Protein AF-A0ABD5RD89-F1 (afdb_monomer)

pLDDT: mean 86.16, std 15.92, range [28.88, 98.62]

Nearest PDB structures (foldseek):
  2wcz-assembly1_A  TM=9.438E-01  e=3.060E-12  Archaeoglobus fulgidus
  2wcz-assembly1_B  TM=9.499E-01  e=4.174E-12  Archaeoglobus fulgidus
  2wcw-assembly2_C  TM=9.407E-01  e=7.766E-12  Archaeoglobus fulgidus
  2wcw-assembly1_B  TM=9.484E-01  e=2.527E-11  Archaeoglobus fulgidus
  4tkd-assembly1_C  TM=7.683E-01  e=6.791E-10  Saccharolobus solfataricus P2

Organism: NCBI:txid1126234

Foldseek 3Di:
DDPVVVVVVVLVVVQVVLVVVQWDKDADDPCDDPDPQLAARMWTHNVQAIEREHEDEDQDPKTKFALVNLVSQVVCQVVVVHFYWYWYHYPPDATFIDGPVVFDQDPVRITIDTPVCSRPPGDHSNNPPPDDDLPVCLPLLNLLVCCVVVVDPPVRNCVSDPDPVSVVVNVVNNPDDD

InterPro domains:
  IPR002732 Holliday junction resolvase Hjc [PF01870] (10-101)
  IPR011335 Restriction endonuclease type II-like [SSF52980] (9-130)
  IPR011856 tRNA endonuclease-like domain superfamily [G3DSA:3.40.1350.10] (2-138)
  IPR014428 Crossover junction endodeoxyribonuclease Hjc, archaeal [NF040854] (4-131)
  IPR014428 Crossover junction endodeoxyribonuclease Hjc, archaeal [PTHR39651] (1-118)
  IPR014428 Crossover junction endodeoxyribonuclease Hjc, archaeal [cd00523] (4-129)

Radius of gyration: 19.98 Å; Cα contacts (8 Å, |Δi|>4): 258; chains: 1; bounding box: 39×34×61 Å

Structure (mmCIF, N/CA/C/O backbone):
data_AF-A0ABD5RD89-F1
#
_entry.id   AF-A0ABD5RD89-F1
#
loop_
_atom_site.group_PDB
_atom_site.id
_atom_site.type_symbol
_atom_site.label_atom_id
_atom_site.label_alt_id
_atom_site.label_comp_id
_atom_site.label_asym_id
_atom_site.label_entity_id
_atom_site.label_seq_id
_atom_site.pdbx_PDB_ins_code
_atom_site.Cartn_x
_atom_site.Cartn_y
_atom_site.Cartn_z
_atom_site.occupancy
_atom_site.B_iso_or_equiv
_atom_site.auth_seq_id
_atom_site.auth_comp_id
_atom_site.auth_asym_id
_atom_site.auth_atom_id
_atom_site.pdbx_PDB_model_num
ATOM 1 N N . MET A 1 1 ? 11.981 1.875 24.410 1.00 36.97 1 MET A N 1
ATOM 2 C CA . MET A 1 1 ? 11.879 1.645 22.953 1.00 36.97 1 MET A CA 1
ATOM 3 C C . MET A 1 1 ? 10.804 2.584 22.429 1.00 36.97 1 MET A C 1
ATOM 5 O O . MET A 1 1 ? 9.634 2.351 22.710 1.00 36.97 1 MET A O 1
ATOM 9 N N . THR A 1 2 ? 11.194 3.703 21.821 1.00 28.88 2 THR A N 1
ATOM 10 C CA . THR A 1 2 ? 10.277 4.746 21.324 1.00 28.88 2 THR A CA 1
ATOM 11 C C . THR A 1 2 ? 9.534 4.260 20.075 1.00 28.88 2 THR A C 1
ATOM 13 O O . THR A 1 2 ? 10.070 3.454 19.316 1.00 28.88 2 THR A O 1
ATOM 16 N N . ALA A 1 3 ? 8.298 4.725 19.863 1.00 37.97 3 ALA A N 1
ATOM 17 C CA . ALA A 1 3 ? 7.439 4.307 18.748 1.00 37.97 3 ALA A CA 1
ATOM 18 C C . ALA A 1 3 ? 8.123 4.439 17.368 1.00 37.97 3 ALA A C 1
ATOM 20 O O . ALA A 1 3 ? 7.992 3.534 16.546 1.00 37.97 3 ALA A O 1
ATOM 21 N N . ASN A 1 4 ? 8.970 5.464 17.183 1.00 45.69 4 ASN A N 1
ATOM 22 C CA . ASN A 1 4 ? 9.764 5.666 15.962 1.00 45.69 4 ASN A CA 1
ATOM 23 C C . ASN A 1 4 ? 10.706 4.505 15.620 1.00 45.69 4 ASN A C 1
ATOM 25 O O . ASN A 1 4 ? 10.864 4.192 14.451 1.00 45.69 4 ASN A O 1
ATOM 29 N N . GLN A 1 5 ? 11.321 3.834 16.601 1.00 45.94 5 GLN A N 1
ATOM 30 C CA . GLN A 1 5 ? 12.237 2.718 16.308 1.00 45.94 5 GLN A CA 1
ATOM 31 C C . GLN A 1 5 ? 11.498 1.468 15.810 1.00 45.94 5 GLN A C 1
ATOM 33 O O . GLN A 1 5 ? 12.079 0.643 15.107 1.00 45.94 5 GLN A O 1
ATOM 38 N N . LYS A 1 6 ? 10.229 1.294 16.207 1.00 54.94 6 LYS A N 1
ATOM 39 C CA . LYS A 1 6 ? 9.405 0.159 15.773 1.00 54.94 6 LYS A CA 1
ATOM 40 C C . LYS A 1 6 ? 8.792 0.399 14.394 1.00 54.94 6 LYS A C 1
ATOM 42 O O . LYS A 1 6 ? 8.824 -0.535 13.598 1.00 54.94 6 LYS A O 1
ATOM 47 N N . GLY A 1 7 ? 8.303 1.613 14.118 1.00 60.47 7 GLY A N 1
ATOM 48 C CA . GLY A 1 7 ? 7.849 2.017 12.777 1.00 60.47 7 GLY A CA 1
ATOM 49 C C . GLY A 1 7 ? 8.965 1.846 11.748 1.00 60.47 7 GLY A C 1
ATOM 50 O O . GLY A 1 7 ? 8.846 1.034 10.838 1.00 60.47 7 GLY A O 1
ATOM 51 N N . ASP A 1 8 ? 10.138 2.407 12.050 1.00 76.25 8 ASP A N 1
ATOM 52 C CA . ASP A 1 8 ? 11.344 2.312 11.219 1.00 76.25 8 ASP A CA 1
ATOM 53 C C . ASP A 1 8 ? 11.830 0.861 11.005 1.00 76.25 8 ASP A C 1
ATOM 55 O O . ASP A 1 8 ? 12.464 0.556 9.999 1.00 76.25 8 ASP A O 1
ATOM 59 N N . ARG A 1 9 ? 11.537 -0.077 11.920 1.00 87.88 9 ARG A N 1
ATOM 60 C CA . ARG A 1 9 ? 11.820 -1.509 11.703 1.00 87.88 9 ARG A CA 1
ATOM 61 C C . ARG A 1 9 ? 10.806 -2.164 10.765 1.00 87.88 9 ARG A C 1
ATOM 63 O O . ARG A 1 9 ? 11.213 -2.977 9.942 1.00 87.88 9 ARG A O 1
ATOM 70 N N . ARG A 1 10 ? 9.512 -1.878 10.926 1.00 90.31 10 ARG A N 1
ATOM 71 C CA . ARG A 1 10 ? 8.451 -2.491 10.111 1.00 90.31 10 ARG A CA 1
ATOM 72 C C . ARG A 1 10 ? 8.451 -1.945 8.689 1.00 90.31 10 ARG A C 1
ATOM 74 O O . ARG A 1 10 ? 8.324 -2.729 7.763 1.00 90.31 10 ARG A O 1
ATOM 81 N N . GLU A 1 11 ? 8.703 -0.656 8.508 1.00 88.81 11 GLU A N 1
ATOM 82 C CA . GLU A 1 11 ? 8.924 -0.077 7.179 1.00 88.81 11 GLU A CA 1
ATOM 83 C C . GLU A 1 11 ? 10.127 -0.716 6.481 1.00 88.81 11 GLU A C 1
ATOM 85 O O . GLU A 1 11 ? 10.025 -1.103 5.325 1.00 88.81 11 GLU A O 1
ATOM 90 N N . ARG A 1 12 ? 11.258 -0.904 7.181 1.00 92.38 12 ARG A N 1
ATOM 91 C CA . ARG A 1 12 ? 12.412 -1.619 6.607 1.00 92.38 12 ARG A CA 1
ATOM 92 C C . ARG A 1 12 ? 12.089 -3.067 6.253 1.00 92.38 12 ARG A C 1
ATOM 94 O O . ARG A 1 12 ? 12.557 -3.551 5.234 1.00 92.38 12 ARG A O 1
ATOM 101 N N . GLU A 1 13 ? 11.315 -3.759 7.089 1.00 95.31 13 GLU A N 1
ATOM 102 C CA . GLU A 1 13 ? 10.822 -5.102 6.766 1.00 95.31 13 GLU A CA 1
ATOM 103 C C . GLU A 1 13 ? 10.010 -5.077 5.469 1.00 95.31 13 GLU A C 1
ATOM 105 O O . GLU A 1 13 ? 10.276 -5.890 4.595 1.00 95.31 13 GLU A O 1
ATOM 110 N N . LEU A 1 14 ? 9.071 -4.140 5.317 1.00 96.31 14 LEU A N 1
ATOM 111 C CA . LEU A 1 14 ? 8.280 -3.998 4.094 1.00 96.31 14 LEU A CA 1
ATOM 112 C C . LEU A 1 14 ? 9.160 -3.714 2.868 1.00 96.31 14 LEU A C 1
ATOM 114 O O . LEU A 1 14 ? 9.023 -4.399 1.861 1.00 96.31 14 LEU A O 1
ATOM 118 N N . VAL A 1 15 ? 10.084 -2.756 2.976 1.00 95.88 15 VAL A N 1
ATOM 119 C CA . VAL A 1 15 ? 11.012 -2.388 1.894 1.00 95.88 15 VAL A CA 1
ATOM 120 C C . VAL A 1 15 ? 11.828 -3.591 1.442 1.00 95.88 15 VAL A C 1
ATOM 122 O O . VAL A 1 15 ? 11.831 -3.904 0.258 1.00 95.88 15 VAL A O 1
ATOM 125 N N . ASN A 1 16 ? 12.459 -4.302 2.380 1.00 96.25 16 ASN A N 1
ATOM 126 C CA . ASN A 1 16 ? 13.265 -5.474 2.046 1.00 96.25 16 ASN A CA 1
ATOM 127 C C . ASN A 1 16 ? 12.418 -6.569 1.391 1.00 96.25 16 ASN A C 1
ATOM 129 O O . ASN A 1 16 ? 12.876 -7.217 0.465 1.00 96.25 16 ASN A O 1
ATOM 133 N N . ARG A 1 17 ? 11.183 -6.783 1.859 1.00 97.06 17 ARG A N 1
ATOM 134 C CA . ARG A 1 17 ? 10.299 -7.816 1.304 1.00 97.06 17 ARG A CA 1
ATOM 135 C C . ARG A 1 17 ? 9.830 -7.496 -0.115 1.00 97.06 17 ARG A C 1
ATOM 137 O O . ARG A 1 17 ? 9.666 -8.418 -0.902 1.00 97.06 17 ARG A O 1
ATOM 144 N N . LEU A 1 18 ? 9.584 -6.223 -0.419 1.00 96.62 18 LEU A N 1
ATOM 145 C CA . LEU A 1 18 ? 9.239 -5.769 -1.768 1.00 96.62 18 LEU A CA 1
ATOM 146 C C . LEU A 1 18 ? 10.453 -5.866 -2.708 1.00 96.62 18 LEU A C 1
ATOM 148 O O . LEU A 1 18 ? 10.312 -6.358 -3.821 1.00 96.62 18 LEU A O 1
ATOM 152 N N . ASP A 1 19 ? 11.641 -5.482 -2.236 1.00 94.88 19 ASP A N 1
ATOM 153 C CA . ASP A 1 19 ? 12.907 -5.604 -2.980 1.00 94.88 19 ASP A CA 1
ATOM 154 C C . ASP A 1 19 ? 13.251 -7.076 -3.276 1.00 94.88 19 ASP A C 1
ATOM 156 O O . ASP A 1 19 ? 13.505 -7.453 -4.416 1.00 94.88 19 ASP A O 1
ATOM 160 N N . GLU A 1 20 ? 13.133 -7.954 -2.272 1.00 94.25 20 GLU A N 1
ATOM 161 C CA . GLU A 1 20 ? 13.273 -9.412 -2.423 1.00 94.25 20 GLU A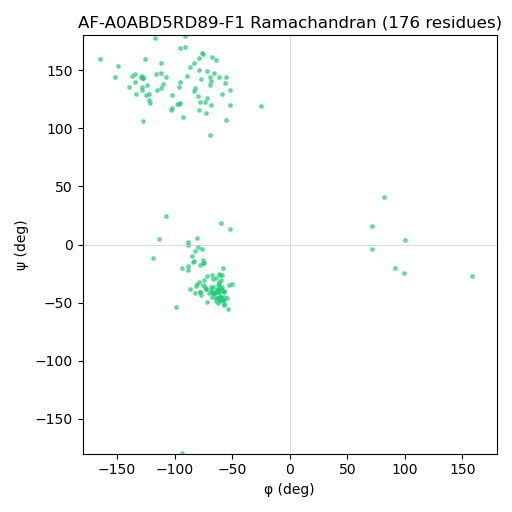 CA 1
ATOM 162 C C . GLU A 1 20 ? 12.269 -10.012 -3.422 1.00 94.25 20 GLU A C 1
ATOM 164 O O . GLU A 1 20 ? 12.541 -11.064 -4.001 1.00 94.25 20 GLU A O 1
ATOM 169 N N . ALA A 1 21 ? 11.117 -9.365 -3.618 1.00 92.69 21 ALA A N 1
ATOM 170 C CA . ALA A 1 21 ? 10.095 -9.775 -4.575 1.00 92.69 21 ALA A CA 1
ATOM 171 C C . ALA A 1 21 ? 10.300 -9.190 -5.985 1.00 92.69 21 ALA A C 1
ATOM 173 O O . ALA A 1 21 ? 9.518 -9.506 -6.875 1.00 92.69 21 ALA A O 1
ATOM 174 N N . GLY A 1 22 ? 11.342 -8.382 -6.208 1.00 91.00 22 GLY A N 1
ATOM 175 C CA . GLY A 1 22 ? 11.710 -7.868 -7.531 1.00 91.00 22 GLY A CA 1
ATOM 176 C C . GLY A 1 22 ? 11.271 -6.433 -7.825 1.00 91.00 22 GLY A C 1
ATOM 177 O O . GLY A 1 22 ? 11.523 -5.945 -8.923 1.00 91.00 22 GLY A O 1
ATOM 178 N N . PHE A 1 23 ? 10.664 -5.731 -6.866 1.00 95.50 23 PHE A N 1
ATOM 179 C CA . PHE A 1 23 ? 10.382 -4.306 -7.025 1.00 95.50 23 PHE A CA 1
ATOM 180 C C . PHE A 1 23 ? 11.650 -3.471 -6.819 1.00 95.50 23 PHE A C 1
ATOM 182 O O . PHE A 1 23 ? 12.419 -3.712 -5.894 1.00 95.50 23 PHE A O 1
ATOM 189 N N . ALA A 1 24 ? 11.822 -2.405 -7.597 1.00 95.50 24 ALA A N 1
ATOM 190 C CA . ALA A 1 24 ? 12.670 -1.291 -7.198 1.00 95.50 24 ALA A CA 1
ATOM 191 C C . ALA A 1 24 ? 11.940 -0.489 -6.112 1.00 95.50 24 ALA A C 1
ATOM 193 O O . ALA A 1 24 ? 10.820 -0.019 -6.326 1.00 95.50 24 ALA A O 1
ATOM 194 N N . VAL A 1 25 ? 12.561 -0.329 -4.941 1.00 96.12 25 VAL A N 1
ATOM 195 C CA . VAL A 1 25 ? 11.901 0.259 -3.767 1.00 96.12 25 VAL A CA 1
ATOM 196 C C . VAL A 1 25 ? 12.667 1.464 -3.240 1.00 96.12 25 VAL A C 1
ATOM 198 O O . VAL A 1 25 ? 13.887 1.433 -3.072 1.00 96.12 25 VAL A O 1
ATOM 201 N N . MET A 1 26 ? 11.938 2.518 -2.887 1.00 93.06 26 MET A N 1
ATOM 202 C CA . MET A 1 26 ? 12.459 3.617 -2.083 1.00 93.06 26 MET A CA 1
ATOM 203 C C . MET A 1 26 ? 11.561 3.886 -0.880 1.00 93.06 26 MET A C 1
ATOM 205 O O . MET A 1 26 ? 10.337 3.832 -0.957 1.00 93.06 26 MET A O 1
ATOM 209 N N . ARG A 1 27 ? 12.183 4.233 0.246 1.00 91.19 27 ARG A N 1
ATOM 210 C CA . ARG A 1 27 ? 11.470 4.738 1.419 1.00 91.19 27 ARG A CA 1
ATOM 211 C C . ARG A 1 27 ? 11.502 6.257 1.422 1.00 91.19 27 ARG A C 1
ATOM 213 O O . ARG A 1 27 ? 12.574 6.833 1.204 1.00 91.19 27 ARG A O 1
ATOM 220 N N . ALA A 1 28 ? 10.378 6.904 1.708 1.00 85.19 28 ALA A N 1
ATOM 221 C CA . ALA A 1 28 ? 10.371 8.351 1.852 1.00 85.19 28 ALA A CA 1
ATOM 222 C C . ALA A 1 28 ? 11.290 8.788 3.010 1.00 85.19 28 ALA A C 1
ATOM 224 O O . ALA A 1 28 ? 11.414 8.088 4.025 1.00 85.19 28 ALA A O 1
ATOM 225 N N . PRO A 1 29 ? 11.983 9.935 2.881 1.00 77.50 29 PRO A N 1
ATOM 226 C CA . PRO A 1 29 ? 12.712 10.506 4.002 1.00 77.50 29 PRO A CA 1
ATOM 227 C C . PRO A 1 29 ? 11.711 10.764 5.129 1.00 77.50 29 PRO A C 1
ATOM 229 O O . PRO A 1 29 ? 10.661 11.340 4.866 1.00 77.50 29 PRO A O 1
ATOM 232 N N . ALA A 1 30 ? 12.049 10.291 6.338 1.00 59.25 30 ALA A N 1
ATOM 233 C CA . ALA A 1 30 ? 11.175 10.216 7.511 1.00 59.25 30 ALA A CA 1
ATOM 234 C C . ALA A 1 30 ? 10.040 11.248 7.474 1.00 59.25 30 ALA A C 1
ATOM 236 O O . ALA A 1 30 ? 10.318 12.449 7.498 1.00 59.25 30 ALA A O 1
ATOM 237 N N . SER A 1 31 ? 8.795 10.764 7.472 1.00 53.38 31 SER A N 1
ATOM 238 C CA . SER A 1 31 ? 7.517 11.499 7.408 1.00 53.38 31 SER A CA 1
ATOM 239 C C . SER A 1 31 ? 7.274 12.492 8.565 1.00 53.38 31 SER A C 1
ATOM 241 O O . SER A 1 31 ? 6.158 12.928 8.832 1.00 53.38 31 SER A O 1
ATOM 243 N N . GLY A 1 32 ? 8.331 12.879 9.284 1.00 46.19 32 GLY A N 1
ATOM 244 C CA . GLY A 1 32 ? 8.322 13.902 10.314 1.00 46.19 32 GLY A CA 1
ATOM 245 C C . GLY A 1 32 ? 8.292 15.329 9.756 1.00 46.19 32 GLY A C 1
ATOM 246 O O . GLY A 1 32 ? 8.624 15.594 8.604 1.00 46.19 32 GLY A O 1
ATOM 247 N N . SER A 1 33 ? 7.960 16.256 10.658 1.00 46.28 33 SER A N 1
ATOM 248 C CA . SER A 1 33 ? 7.662 17.695 10.518 1.00 46.28 33 SER A CA 1
ATOM 249 C C . SER A 1 33 ? 8.669 18.600 9.778 1.00 46.28 33 SER A C 1
ATOM 251 O O . SER A 1 33 ? 8.602 19.821 9.915 1.00 46.28 33 SER A O 1
ATOM 253 N N . ALA A 1 34 ? 9.644 18.051 9.056 1.00 45.53 34 ALA A N 1
ATOM 254 C CA . ALA A 1 34 ? 10.652 18.803 8.314 1.00 45.53 34 ALA A CA 1
ATOM 255 C C . ALA A 1 34 ? 10.172 19.247 6.923 1.00 45.53 34 ALA A C 1
ATOM 257 O O . ALA A 1 34 ? 10.786 20.133 6.329 1.00 45.53 34 ALA A O 1
ATOM 258 N N . THR A 1 35 ? 9.080 18.675 6.404 1.00 49.09 35 THR A N 1
ATOM 259 C CA . THR A 1 35 ? 8.499 19.093 5.123 1.00 49.09 35 THR A CA 1
ATOM 260 C C . THR A 1 35 ? 6.984 19.232 5.228 1.00 49.09 35 THR A C 1
ATOM 262 O O . THR A 1 35 ? 6.336 18.508 5.973 1.00 49.09 35 THR A O 1
ATOM 265 N N . THR A 1 36 ? 6.414 20.182 4.489 1.00 58.59 36 THR A N 1
ATOM 266 C CA . THR A 1 36 ? 4.961 20.365 4.328 1.00 58.59 36 THR A CA 1
ATOM 267 C C . THR A 1 36 ? 4.355 19.403 3.305 1.00 58.59 36 THR A C 1
ATOM 269 O O . THR A 1 36 ? 3.197 19.558 2.932 1.00 58.59 36 THR A O 1
ATOM 272 N N . ARG A 1 37 ? 5.156 18.471 2.778 1.00 62.28 37 ARG A N 1
ATOM 273 C CA . ARG A 1 37 ? 4.741 17.527 1.747 1.00 62.28 37 ARG A CA 1
ATOM 274 C C . ARG A 1 37 ? 4.338 16.236 2.432 1.00 62.28 37 ARG A C 1
ATOM 276 O O . ARG A 1 37 ? 5.156 15.629 3.116 1.00 62.28 37 ARG A O 1
ATOM 283 N N . GLU A 1 38 ? 3.093 15.841 2.231 1.00 79.56 38 GLU A N 1
ATOM 284 C CA . GLU A 1 38 ? 2.619 14.528 2.642 1.00 79.56 38 GLU A CA 1
ATOM 285 C C . GLU A 1 38 ? 3.113 13.519 1.601 1.00 79.56 38 GLU A C 1
ATOM 287 O O . GLU A 1 38 ? 2.833 13.643 0.408 1.00 79.56 38 GLU A O 1
ATOM 292 N N . LEU A 1 39 ? 3.974 12.606 2.045 1.00 87.44 39 LEU A N 1
ATOM 293 C CA . LEU A 1 39 ? 4.605 11.576 1.226 1.00 87.44 39 LEU A CA 1
ATOM 294 C C . LEU A 1 39 ? 4.133 10.211 1.734 1.00 87.44 39 LEU A C 1
ATOM 296 O O . LEU A 1 39 ? 3.967 10.073 2.947 1.00 87.44 39 LEU A O 1
ATOM 300 N N . PRO A 1 40 ? 3.977 9.210 0.852 1.00 92.50 40 PRO A N 1
ATOM 301 C CA . PRO A 1 40 ? 3.775 7.836 1.292 1.00 92.50 40 PRO A CA 1
ATOM 302 C C . PRO A 1 40 ? 5.014 7.338 2.038 1.00 92.50 40 PRO A C 1
ATOM 304 O O . PRO A 1 40 ? 6.120 7.839 1.820 1.00 92.50 40 PRO A O 1
ATOM 307 N N . ASP A 1 41 ? 4.863 6.304 2.859 1.00 93.12 41 ASP A N 1
ATOM 308 C CA . ASP A 1 41 ? 6.004 5.685 3.537 1.00 93.12 41 ASP A CA 1
ATOM 309 C C . ASP A 1 41 ? 6.970 5.026 2.537 1.00 93.12 41 ASP A C 1
ATOM 311 O O . ASP A 1 41 ? 8.195 5.147 2.662 1.00 93.12 41 ASP A O 1
ATOM 315 N N . VAL A 1 42 ? 6.428 4.333 1.531 1.00 95.31 42 VAL A N 1
ATOM 316 C CA . VAL A 1 42 ? 7.193 3.554 0.548 1.00 95.31 42 VAL A CA 1
ATOM 317 C C . VAL A 1 42 ? 6.682 3.821 -0.867 1.00 95.31 42 VAL A C 1
ATOM 319 O O . VAL A 1 42 ? 5.478 3.891 -1.102 1.00 95.31 42 VAL A O 1
ATOM 322 N N . LEU A 1 43 ? 7.609 3.927 -1.818 1.00 95.81 43 LEU A N 1
ATOM 323 C CA . LEU A 1 43 ? 7.336 3.782 -3.245 1.00 95.81 43 LEU A CA 1
ATOM 324 C C . LEU A 1 43 ? 7.995 2.505 -3.745 1.00 95.81 43 LEU A C 1
ATOM 326 O O . LEU A 1 43 ? 9.155 2.242 -3.421 1.00 95.81 43 LEU A O 1
ATOM 330 N N . ALA A 1 44 ? 7.263 1.732 -4.533 1.00 96.75 44 ALA A N 1
ATOM 331 C CA . ALA A 1 44 ? 7.750 0.508 -5.152 1.00 96.75 44 ALA A CA 1
ATOM 332 C C . ALA A 1 44 ? 7.283 0.446 -6.607 1.00 96.75 44 ALA A C 1
ATOM 334 O O . ALA A 1 44 ? 6.181 0.893 -6.907 1.00 96.75 44 ALA A O 1
ATOM 335 N N . GLY A 1 45 ? 8.088 -0.106 -7.504 1.00 95.19 45 GLY A N 1
ATOM 336 C CA . GLY A 1 45 ? 7.659 -0.361 -8.877 1.00 95.19 45 GLY A CA 1
ATOM 337 C C . GLY A 1 45 ? 8.597 -1.307 -9.608 1.00 95.19 45 GLY A C 1
ATOM 338 O O . GLY A 1 45 ? 9.736 -1.488 -9.184 1.00 95.19 45 GLY A O 1
ATOM 339 N N . ASP A 1 46 ? 8.115 -1.933 -10.674 1.00 90.12 46 ASP A N 1
ATOM 340 C CA . ASP A 1 46 ? 8.889 -2.885 -11.489 1.00 90.12 46 ASP A CA 1
ATOM 341 C C . ASP A 1 46 ? 9.169 -2.369 -12.913 1.00 90.12 46 ASP A C 1
ATOM 343 O O . ASP A 1 46 ? 9.753 -3.075 -13.728 1.00 90.12 46 ASP A O 1
ATOM 347 N N . GLY A 1 47 ? 8.787 -1.120 -13.197 1.00 85.31 47 GLY A N 1
ATOM 348 C CA . GLY A 1 47 ? 8.878 -0.499 -14.520 1.00 85.31 47 GLY A CA 1
ATOM 349 C C . GLY A 1 47 ? 7.554 -0.510 -15.285 1.00 85.31 47 GLY A C 1
ATOM 350 O O . GLY A 1 47 ? 7.346 0.388 -16.096 1.00 85.31 47 GLY A O 1
ATOM 351 N N . GLY A 1 48 ? 6.650 -1.448 -14.981 1.00 85.56 48 GLY A N 1
ATOM 352 C CA . GLY A 1 48 ? 5.284 -1.472 -15.509 1.00 85.56 48 GLY A CA 1
ATOM 353 C C . GLY A 1 48 ? 4.282 -0.898 -14.513 1.00 85.56 48 GLY A C 1
ATOM 354 O O . GLY A 1 48 ? 3.556 0.046 -14.826 1.00 85.56 48 GLY A O 1
ATOM 355 N N . VAL A 1 49 ? 4.284 -1.422 -13.285 1.00 89.31 49 VAL A N 1
ATOM 356 C CA . VAL A 1 49 ? 3.403 -0.955 -12.208 1.00 89.31 49 VAL A CA 1
ATOM 357 C C . VAL A 1 49 ? 4.180 -0.174 -11.156 1.00 89.31 49 VAL A C 1
ATOM 359 O O . VAL A 1 49 ? 5.322 -0.496 -10.818 1.00 89.31 49 VAL A O 1
ATOM 362 N N . PHE A 1 50 ? 3.537 0.856 -10.607 1.00 96.00 50 PHE A N 1
ATOM 363 C CA . PHE A 1 50 ? 4.081 1.688 -9.538 1.00 96.00 50 PHE A CA 1
ATOM 364 C C . PHE A 1 50 ? 3.071 1.784 -8.400 1.00 96.00 50 PHE A C 1
ATOM 366 O O . PHE A 1 50 ? 1.892 2.037 -8.624 1.00 96.00 50 PHE A O 1
ATOM 373 N N . TYR A 1 51 ? 3.544 1.634 -7.168 1.00 97.62 51 TYR A N 1
ATOM 374 C CA . TYR A 1 51 ? 2.745 1.670 -5.953 1.00 97.62 51 TYR A CA 1
ATOM 375 C C . TYR A 1 51 ? 3.253 2.753 -5.004 1.00 97.62 51 TYR A C 1
ATOM 377 O O . TYR A 1 51 ? 4.436 2.790 -4.656 1.00 97.62 51 TYR A O 1
ATOM 385 N N . ALA A 1 52 ? 2.335 3.593 -4.529 1.00 97.25 52 ALA A N 1
ATOM 386 C CA . ALA A 1 52 ? 2.521 4.453 -3.369 1.00 97.25 52 ALA A CA 1
ATOM 387 C C . ALA A 1 52 ? 1.881 3.774 -2.159 1.00 97.25 52 ALA A C 1
ATOM 389 O O . ALA A 1 52 ? 0.686 3.476 -2.169 1.00 97.25 52 ALA A O 1
ATOM 390 N N . ILE A 1 53 ? 2.677 3.502 -1.127 1.00 97.75 53 ILE A N 1
ATOM 391 C CA . ILE A 1 53 ? 2.286 2.615 -0.034 1.00 97.75 53 ILE A CA 1
ATOM 392 C C . ILE A 1 53 ? 2.360 3.343 1.308 1.00 97.75 53 ILE A C 1
ATOM 394 O O . ILE A 1 53 ? 3.422 3.813 1.715 1.00 97.75 53 ILE A O 1
ATOM 398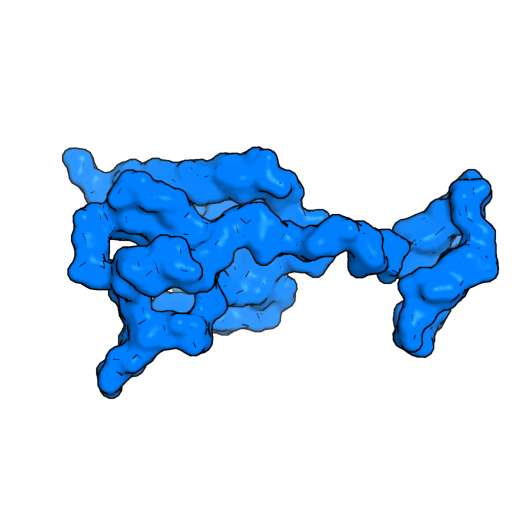 N N . GLU A 1 54 ? 1.238 3.349 2.024 1.00 96.56 54 GLU A N 1
ATOM 399 C CA . GLU A 1 54 ? 1.148 3.735 3.435 1.00 96.56 54 GLU A CA 1
ATOM 400 C C . GLU A 1 54 ? 1.226 2.478 4.314 1.00 96.56 54 GLU A C 1
ATOM 402 O O . GLU A 1 54 ? 0.406 1.559 4.182 1.00 96.56 54 GLU A O 1
ATOM 407 N N . ALA A 1 55 ? 2.200 2.407 5.222 1.00 95.75 55 ALA A N 1
ATOM 408 C CA . ALA A 1 55 ? 2.486 1.214 6.010 1.00 95.75 55 ALA A CA 1
ATOM 409 C C . ALA A 1 55 ? 1.951 1.342 7.442 1.00 95.75 55 ALA A C 1
ATOM 411 O O . ALA A 1 55 ? 2.442 2.107 8.270 1.00 95.75 55 ALA A O 1
ATOM 412 N N . LYS A 1 56 ? 0.984 0.497 7.806 1.00 95.62 56 LYS A N 1
ATOM 413 C CA . LYS A 1 56 ? 0.461 0.415 9.175 1.00 95.62 56 LYS A CA 1
ATOM 414 C C . LYS A 1 56 ? 0.758 -0.944 9.790 1.00 95.62 56 LYS A C 1
ATOM 416 O O . LYS A 1 56 ? 0.480 -1.994 9.216 1.00 95.62 56 LYS A O 1
ATOM 421 N N . SER A 1 57 ? 1.268 -0.938 11.020 1.00 95.06 57 SER A N 1
ATOM 422 C CA . SER A 1 57 ? 1.491 -2.164 11.789 1.00 95.06 57 SER A CA 1
ATOM 423 C C . SER A 1 57 ? 0.894 -2.073 13.188 1.00 95.06 57 SER A C 1
ATOM 425 O O . SER A 1 57 ? 0.892 -1.007 13.804 1.00 95.06 57 SER A O 1
ATOM 427 N N . SER A 1 58 ? 0.364 -3.184 13.699 1.00 94.50 58 SER A N 1
ATOM 428 C CA . SER A 1 58 ? -0.275 -3.219 15.016 1.00 94.50 58 SER A CA 1
ATOM 429 C C . SER A 1 58 ? -0.182 -4.595 15.670 1.00 94.50 58 SER A C 1
ATOM 431 O O . SER A 1 58 ? -0.292 -5.634 15.020 1.00 94.50 58 SER A O 1
ATOM 433 N N . SER A 1 59 ? -0.024 -4.602 16.994 1.00 94.25 59 SER A N 1
ATOM 434 C CA . SER A 1 59 ? -0.193 -5.801 17.824 1.00 94.25 59 SER A CA 1
ATOM 435 C C . SER A 1 59 ? -1.657 -6.048 18.219 1.00 94.25 59 SER A C 1
ATOM 437 O O . SER A 1 59 ? -1.965 -7.076 18.816 1.00 94.25 59 SER A O 1
ATOM 439 N N . GLY A 1 60 ? -2.544 -5.084 17.955 1.00 94.25 60 GLY A N 1
ATOM 440 C CA . GLY A 1 60 ? -3.977 -5.134 18.252 1.00 94.25 60 GLY A CA 1
ATOM 441 C C . GLY A 1 60 ? -4.840 -5.080 16.991 1.00 94.25 60 GLY A C 1
ATOM 442 O O . GLY A 1 60 ? -4.328 -4.937 15.885 1.00 94.25 60 GLY A O 1
ATOM 443 N N . ASP A 1 61 ? -6.154 -5.165 17.177 1.00 96.19 61 ASP A N 1
ATOM 444 C CA . ASP A 1 61 ? -7.159 -5.195 16.111 1.00 96.19 61 ASP A CA 1
ATOM 445 C C . ASP A 1 61 ? -8.303 -4.216 16.445 1.00 96.19 61 ASP A C 1
ATOM 447 O O . ASP A 1 61 ? -8.815 -4.270 17.570 1.00 96.19 61 ASP A O 1
ATOM 451 N N . PRO A 1 62 ? -8.719 -3.306 15.537 1.00 97.38 62 PRO A N 1
ATOM 452 C CA . PRO A 1 62 ? -8.248 -3.099 14.161 1.00 97.38 62 PRO A CA 1
ATOM 453 C C . PRO A 1 62 ? -7.099 -2.091 14.023 1.00 97.38 62 PRO A C 1
ATOM 455 O O . PRO A 1 62 ? -6.769 -1.355 14.954 1.00 97.38 62 PRO A O 1
ATOM 458 N N . ILE A 1 63 ? -6.522 -2.037 12.822 1.00 97.88 63 ILE A N 1
ATOM 459 C CA . ILE A 1 63 ? -5.678 -0.926 12.370 1.00 97.88 63 ILE A CA 1
ATOM 460 C C . ILE A 1 63 ? -6.592 0.197 11.872 1.00 97.88 63 ILE A C 1
ATOM 462 O O . ILE A 1 63 ? -7.542 -0.062 11.131 1.00 97.88 63 ILE A O 1
ATOM 466 N N . TYR A 1 64 ? -6.298 1.433 12.273 1.00 96.25 64 TYR A N 1
ATOM 467 C CA . TYR A 1 64 ? -7.007 2.636 11.841 1.00 96.25 64 TYR A CA 1
ATOM 468 C C . TYR A 1 64 ? -6.108 3.506 10.967 1.00 96.25 64 TYR A C 1
ATOM 470 O O . TYR A 1 64 ? -4.904 3.571 11.210 1.00 96.25 64 TYR A O 1
ATOM 478 N N . LEU A 1 65 ? -6.726 4.193 10.009 1.00 96.44 65 LEU A N 1
ATOM 479 C CA . LEU A 1 65 ? -6.131 5.291 9.255 1.00 96.44 65 LEU A CA 1
ATOM 480 C C . LEU A 1 65 ? -7.066 6.496 9.312 1.00 96.44 65 LEU A C 1
ATOM 482 O O . LEU A 1 65 ? -8.297 6.334 9.313 1.00 96.44 65 LEU A O 1
ATOM 486 N N . THR A 1 66 ? -6.506 7.696 9.388 1.00 96.12 66 THR A N 1
ATOM 487 C CA . THR A 1 66 ? -7.314 8.916 9.308 1.00 96.12 66 THR A CA 1
ATOM 488 C C . THR A 1 66 ? -7.750 9.177 7.870 1.00 96.12 66 THR A C 1
ATOM 490 O O . THR A 1 66 ? -7.253 8.561 6.925 1.00 96.12 66 THR A O 1
ATOM 493 N N . TRP A 1 67 ? -8.742 10.048 7.698 1.00 95.00 67 TRP A N 1
ATOM 494 C CA . TRP A 1 67 ? -9.130 10.484 6.36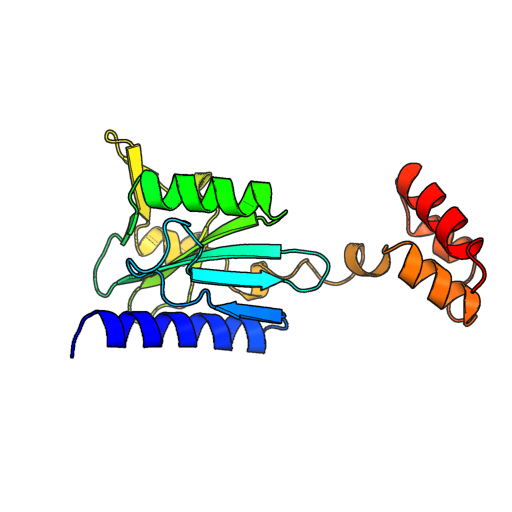1 1.00 95.00 67 TRP A CA 1
ATOM 495 C C . TRP A 1 67 ? -7.977 11.217 5.662 1.00 95.00 67 TRP A C 1
ATOM 497 O O . TRP A 1 67 ? -7.722 10.938 4.497 1.00 95.00 67 TRP A O 1
ATOM 507 N N . GLU A 1 68 ? -7.249 12.067 6.388 1.00 93.62 68 GLU A N 1
ATOM 508 C CA . GLU A 1 68 ? -6.126 12.857 5.873 1.00 93.62 68 GLU A CA 1
ATOM 509 C C . GLU A 1 68 ? -4.999 11.965 5.336 1.00 93.62 68 GLU A C 1
ATOM 511 O O . GLU A 1 68 ? -4.558 12.172 4.213 1.00 93.62 68 GLU A O 1
ATOM 516 N N . GLU A 1 69 ? -4.606 10.918 6.076 1.00 93.31 69 GLU A N 1
ATOM 517 C CA . GLU A 1 69 ? -3.579 9.960 5.627 1.00 93.31 69 GLU A CA 1
ATOM 518 C C . GLU A 1 69 ? -3.956 9.315 4.284 1.00 93.31 69 GLU A C 1
ATOM 520 O O . GLU A 1 69 ? -3.143 9.211 3.368 1.00 93.31 69 GLU A O 1
ATOM 525 N N . VAL A 1 70 ? -5.216 8.892 4.146 1.00 95.81 70 VAL A N 1
ATOM 526 C CA . VAL A 1 70 ? -5.697 8.240 2.921 1.00 95.81 70 VAL A CA 1
ATOM 527 C C . VAL A 1 70 ? -5.863 9.237 1.774 1.00 95.81 70 VAL A C 1
ATOM 529 O O . VAL A 1 70 ? -5.614 8.883 0.621 1.00 95.81 70 VAL A O 1
ATOM 532 N N . ASP A 1 71 ? -6.300 10.460 2.064 1.00 95.19 71 ASP A N 1
ATOM 533 C CA . ASP A 1 71 ? -6.488 11.508 1.060 1.00 95.19 71 ASP A CA 1
ATOM 534 C C . ASP A 1 71 ? -5.147 11.970 0.482 1.00 95.19 71 ASP A C 1
ATOM 536 O O . ASP A 1 71 ? -4.980 12.006 -0.737 1.00 95.19 71 ASP A O 1
ATOM 540 N N . ALA A 1 72 ? -4.149 12.197 1.336 1.00 93.00 72 ALA A N 1
ATOM 541 C CA . ALA A 1 72 ? -2.803 12.533 0.898 1.00 93.00 72 ALA A CA 1
ATOM 542 C C . ALA A 1 72 ? -2.123 11.402 0.129 1.00 93.00 72 ALA A C 1
ATOM 544 O O . ALA A 1 72 ? -1.501 11.665 -0.902 1.00 93.00 72 ALA A O 1
ATOM 545 N N . LEU A 1 73 ? -2.285 10.148 0.567 1.00 9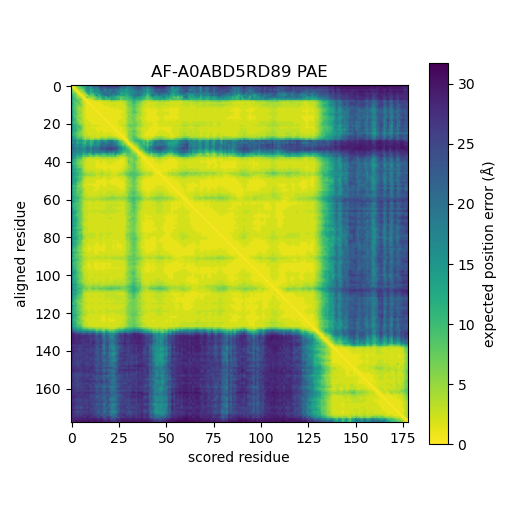5.50 73 LEU A N 1
ATOM 546 C CA . LEU A 1 73 ? -1.793 8.994 -0.184 1.00 95.50 73 LEU A CA 1
ATOM 547 C C . LEU A 1 73 ? -2.380 8.971 -1.600 1.00 95.50 73 LEU A C 1
ATOM 549 O O . LEU A 1 73 ? -1.642 8.814 -2.568 1.00 95.50 73 LEU A O 1
ATOM 553 N N . ARG A 1 74 ? -3.701 9.152 -1.727 1.00 96.38 74 ARG A N 1
ATOM 554 C CA . ARG A 1 74 ? -4.389 9.196 -3.027 1.00 96.38 74 ARG A CA 1
ATOM 555 C C . ARG A 1 74 ? -3.896 10.350 -3.887 1.00 96.38 74 ARG A C 1
ATOM 557 O O . ARG A 1 74 ? -3.606 10.136 -5.057 1.00 96.38 74 ARG A O 1
ATOM 564 N N . PHE A 1 75 ? -3.785 11.544 -3.309 1.00 95.00 75 PHE A N 1
ATOM 565 C CA . PHE A 1 75 ? -3.299 12.724 -4.016 1.00 95.00 75 PHE A CA 1
ATOM 566 C C . PHE A 1 75 ? -1.873 12.525 -4.537 1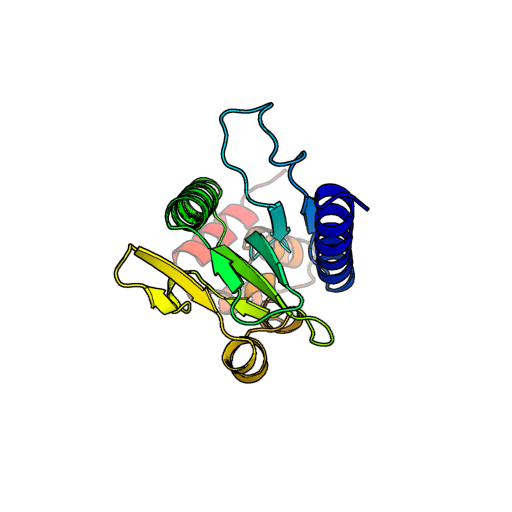.00 95.00 75 PHE A C 1
ATOM 568 O O . PHE A 1 75 ? -1.585 12.849 -5.691 1.00 95.00 75 PHE A O 1
ATOM 575 N N . PHE A 1 76 ? -0.987 11.971 -3.705 1.00 94.50 76 PHE A N 1
ATOM 576 C CA . PHE A 1 76 ? 0.376 11.654 -4.109 1.00 94.50 76 PHE A CA 1
ATOM 577 C C . PHE A 1 76 ? 0.383 10.620 -5.235 1.00 94.50 76 PHE A C 1
ATOM 579 O O . PHE A 1 76 ? 1.038 10.840 -6.248 1.00 94.50 76 PHE A O 1
ATOM 586 N N . ALA A 1 77 ? -0.338 9.511 -5.058 1.00 95.31 77 ALA A N 1
ATOM 587 C CA . ALA A 1 77 ? -0.367 8.400 -6.003 1.00 95.31 77 ALA A CA 1
ATOM 588 C C . ALA A 1 77 ? -0.855 8.856 -7.389 1.00 95.31 77 ALA A C 1
ATOM 590 O O . ALA A 1 77 ? -0.166 8.635 -8.381 1.00 95.31 77 ALA A O 1
ATOM 591 N N . ASP A 1 78 ? -1.960 9.606 -7.436 1.00 95.38 78 ASP A N 1
ATOM 592 C CA . ASP A 1 78 ? -2.506 10.190 -8.668 1.00 95.38 78 ASP A CA 1
ATOM 593 C C . ASP A 1 78 ? -1.514 11.156 -9.334 1.00 95.38 78 ASP A C 1
ATOM 595 O O . ASP A 1 78 ? -1.225 11.050 -10.523 1.00 95.38 78 ASP A O 1
ATOM 599 N N . SER A 1 79 ? -0.901 12.047 -8.548 1.00 93.88 79 SER A N 1
ATOM 600 C CA . SER A 1 79 ? 0.082 13.011 -9.064 1.00 93.88 79 SER A CA 1
ATOM 601 C C . SER A 1 79 ? 1.371 12.353 -9.568 1.00 93.88 79 SER A C 1
ATOM 603 O O . SER A 1 79 ? 2.049 12.912 -10.430 1.00 93.88 79 SER A O 1
ATOM 605 N N . PHE A 1 80 ? 1.751 11.212 -8.991 1.00 94.31 80 PHE A N 1
ATOM 606 C CA . PHE A 1 80 ? 2.981 10.492 -9.315 1.00 94.31 80 PHE A CA 1
ATOM 607 C C . PHE A 1 80 ? 2.791 9.489 -10.463 1.00 94.31 80 PHE A C 1
ATOM 609 O O . PHE A 1 80 ? 3.770 9.139 -11.115 1.00 94.31 80 PHE A O 1
ATOM 616 N N . GLY A 1 81 ? 1.557 9.045 -10.724 1.00 95.00 81 GLY A N 1
ATOM 617 C CA . GLY A 1 81 ? 1.271 7.949 -11.653 1.00 95.00 81 GLY A CA 1
ATOM 618 C C . GLY A 1 81 ? 1.469 6.572 -11.014 1.00 95.00 81 GLY A C 1
ATOM 619 O O . GLY A 1 81 ? 2.033 5.677 -11.632 1.00 95.00 81 GLY A O 1
ATOM 620 N N . ALA A 1 82 ? 1.047 6.419 -9.758 1.00 96.12 82 ALA A N 1
ATOM 621 C CA . ALA A 1 82 ? 1.118 5.174 -9.002 1.00 96.12 82 ALA A CA 1
ATOM 622 C C . ALA A 1 82 ? -0.254 4.780 -8.440 1.00 96.12 82 ALA A C 1
ATOM 624 O O . ALA A 1 82 ? -1.138 5.614 -8.242 1.00 96.12 82 ALA A O 1
ATOM 625 N N . GLU A 1 83 ? -0.416 3.507 -8.103 1.00 97.31 83 GLU A N 1
ATOM 626 C CA . GLU A 1 83 ? -1.562 3.010 -7.355 1.00 97.31 83 GLU A CA 1
ATOM 627 C C . GLU A 1 83 ? -1.373 3.216 -5.847 1.00 97.31 83 GLU A C 1
ATOM 629 O O . GLU A 1 83 ? -0.340 2.877 -5.266 1.00 97.31 83 GLU A O 1
ATOM 634 N N . ALA A 1 84 ? -2.401 3.753 -5.188 1.00 97.62 84 ALA A N 1
ATOM 635 C CA . ALA A 1 84 ? -2.417 3.917 -3.739 1.00 97.62 84 ALA A CA 1
ATOM 636 C C . ALA A 1 84 ? -2.719 2.585 -3.038 1.00 97.62 84 ALA A C 1
ATOM 638 O O . ALA A 1 84 ? -3.800 2.020 -3.225 1.00 97.62 84 ALA A O 1
ATOM 639 N N . LEU A 1 85 ? -1.823 2.140 -2.155 1.00 98.44 85 LEU A N 1
ATOM 640 C CA . LEU A 1 85 ? -2.001 0.948 -1.329 1.00 98.44 85 LEU A CA 1
ATOM 641 C C . LEU A 1 85 ? -1.786 1.233 0.157 1.00 98.44 85 LEU A C 1
ATOM 643 O O . LEU A 1 85 ? -0.893 1.967 0.569 1.00 98.44 85 LEU A O 1
ATOM 647 N N . ILE A 1 86 ? -2.581 0.568 0.986 1.00 98.50 86 ILE A N 1
ATOM 648 C CA . ILE A 1 86 ? -2.373 0.464 2.423 1.00 98.50 86 ILE A CA 1
ATOM 649 C C . ILE A 1 86 ? -1.785 -0.916 2.694 1.00 98.50 86 ILE A C 1
ATOM 651 O O . ILE A 1 86 ? -2.446 -1.930 2.458 1.00 98.50 86 ILE A O 1
ATOM 655 N N . ALA A 1 87 ? -0.568 -0.952 3.229 1.00 98.25 87 ALA A N 1
ATOM 656 C CA . ALA A 1 87 ? 0.077 -2.168 3.698 1.00 98.25 87 ALA A CA 1
ATOM 657 C C . ALA A 1 87 ? -0.212 -2.349 5.194 1.00 98.25 87 ALA A C 1
ATOM 659 O O . ALA A 1 87 ? 0.280 -1.601 6.041 1.00 98.25 87 ALA A O 1
ATOM 660 N N . ALA A 1 88 ? -1.026 -3.343 5.536 1.00 98.12 88 ALA A N 1
ATOM 661 C CA . ALA A 1 88 ? -1.409 -3.667 6.902 1.00 98.12 88 ALA A CA 1
ATOM 662 C C . ALA A 1 88 ? -0.628 -4.880 7.423 1.00 98.12 88 ALA A C 1
ATOM 664 O O . ALA A 1 88 ? -0.614 -5.946 6.808 1.00 98.12 88 ALA A O 1
ATOM 665 N N . ARG A 1 89 ? -0.021 -4.738 8.605 1.00 97.50 89 ARG A N 1
ATOM 666 C CA . ARG A 1 89 ? 0.744 -5.797 9.276 1.00 97.50 89 ARG A CA 1
ATOM 667 C C . ARG A 1 89 ? 0.276 -6.007 10.708 1.00 97.50 89 ARG A C 1
ATOM 669 O O . ARG A 1 89 ? 0.616 -5.237 11.607 1.00 97.50 89 ARG A O 1
ATOM 676 N N . PHE A 1 90 ? -0.434 -7.103 10.945 1.00 97.38 90 PHE A N 1
ATOM 677 C CA . PHE A 1 90 ? -0.774 -7.556 12.297 1.00 97.38 90 PHE A CA 1
ATOM 678 C C . PHE A 1 90 ? 0.305 -8.482 12.842 1.00 97.38 90 PHE A C 1
ATOM 680 O O . PHE A 1 90 ? 0.864 -9.267 12.082 1.00 97.38 90 PHE A O 1
ATOM 687 N N . ASP A 1 91 ? 0.597 -8.437 14.143 1.00 93.94 91 ASP A N 1
ATOM 688 C CA . ASP A 1 91 ? 1.589 -9.337 14.747 1.00 93.94 91 ASP A CA 1
ATOM 689 C C . ASP A 1 91 ? 1.324 -10.818 14.406 1.00 93.94 91 ASP A C 1
ATOM 691 O O . ASP A 1 91 ? 0.211 -11.325 14.577 1.00 93.94 91 ASP A O 1
ATOM 695 N N . ARG A 1 92 ? 2.403 -11.507 14.003 1.00 93.69 92 ARG A N 1
ATOM 696 C CA . ARG A 1 92 ? 2.466 -12.917 13.560 1.00 93.69 92 ARG A CA 1
ATOM 697 C C . ARG A 1 92 ? 1.849 -13.246 12.197 1.00 93.69 92 ARG A C 1
ATOM 699 O O . ARG A 1 92 ? 2.028 -14.371 11.763 1.00 93.69 92 ARG A O 1
ATOM 706 N N . GLU A 1 93 ? 1.221 -12.293 11.518 1.00 96.88 93 GLU A N 1
ATOM 707 C CA . GLU A 1 93 ? 0.730 -12.496 10.140 1.00 96.88 93 GLU A CA 1
ATOM 708 C C . GLU A 1 93 ? 1.761 -12.043 9.103 1.00 96.88 93 GLU A C 1
ATOM 710 O O . GLU A 1 93 ? 2.828 -11.583 9.492 1.00 96.88 93 GLU A O 1
ATOM 715 N N . ASP A 1 94 ? 1.473 -12.140 7.811 1.00 96.81 94 ASP A N 1
ATOM 716 C CA . ASP A 1 94 ? 2.242 -11.449 6.767 1.00 96.81 94 ASP A CA 1
ATOM 717 C C . ASP A 1 94 ? 1.646 -10.066 6.456 1.00 96.81 94 ASP A C 1
ATOM 719 O O . ASP A 1 94 ? 0.682 -9.624 7.090 1.00 96.81 94 ASP A O 1
ATOM 723 N N . TRP A 1 95 ? 2.270 -9.336 5.528 1.00 98.25 95 TRP A N 1
ATOM 724 C CA . TRP A 1 95 ? 1.709 -8.093 5.003 1.00 98.25 95 TRP A CA 1
ATOM 725 C C . TRP A 1 95 ? 0.464 -8.378 4.157 1.00 98.25 95 TRP A C 1
ATOM 727 O O . TRP A 1 95 ? 0.406 -9.353 3.404 1.00 98.25 95 TRP A O 1
ATOM 737 N N . ALA A 1 96 ? -0.529 -7.508 4.301 1.00 98.50 96 ALA A N 1
ATOM 738 C CA . ALA A 1 96 ? -1.770 -7.516 3.546 1.00 98.50 96 ALA A CA 1
ATOM 739 C C . ALA A 1 96 ? -1.955 -6.151 2.880 1.00 98.50 96 ALA A C 1
ATOM 741 O O . ALA A 1 96 ? -1.871 -5.131 3.567 1.00 98.50 96 ALA A O 1
ATOM 742 N N . PHE A 1 97 ? -2.209 -6.128 1.577 1.00 98.62 97 PHE A N 1
ATOM 743 C CA . PHE A 1 97 ? -2.315 -4.900 0.794 1.00 98.62 97 PHE A CA 1
ATOM 744 C C . PHE A 1 97 ? -3.753 -4.652 0.359 1.00 98.62 97 PHE A C 1
ATOM 746 O O . PHE A 1 97 ? -4.456 -5.573 -0.057 1.00 98.62 97 PHE A O 1
ATOM 753 N N . PHE A 1 98 ? -4.169 -3.392 0.456 1.00 98.50 98 PHE A N 1
ATOM 754 C CA . PHE A 1 98 ? -5.510 -2.937 0.106 1.00 98.50 98 PHE A CA 1
ATOM 755 C C . PHE A 1 98 ? -5.445 -1.599 -0.615 1.00 98.50 98 PHE A C 1
ATOM 757 O O . PHE A 1 98 ? -4.788 -0.671 -0.143 1.00 98.50 98 PHE A O 1
ATOM 764 N N . ALA A 1 99 ? -6.202 -1.450 -1.690 1.00 97.88 99 ALA A N 1
ATOM 765 C CA . ALA A 1 99 ? -6.571 -0.144 -2.190 1.00 97.88 99 ALA A CA 1
ATOM 766 C C . ALA A 1 99 ? -7.476 0.563 -1.158 1.00 97.88 99 ALA A C 1
ATOM 768 O O . ALA A 1 99 ? -8.285 -0.077 -0.475 1.00 97.88 99 ALA A O 1
ATOM 769 N N . PRO A 1 100 ? -7.418 1.903 -1.051 1.00 96.81 100 PRO A N 1
ATOM 770 C CA . PRO A 1 100 ? -8.214 2.665 -0.093 1.00 96.81 100 PRO A CA 1
ATOM 771 C C . PRO A 1 100 ? -9.719 2.354 -0.070 1.00 96.81 100 PRO A C 1
ATOM 773 O O . PRO A 1 100 ? -10.351 2.443 0.980 1.00 96.81 100 PRO A O 1
ATOM 776 N N . HIS A 1 101 ? -10.311 2.028 -1.223 1.00 96.31 101 HIS A N 1
ATOM 777 C CA . HIS A 1 101 ? -11.747 1.753 -1.345 1.00 96.31 101 HIS A CA 1
ATOM 778 C C . HIS A 1 101 ? -12.155 0.377 -0.790 1.00 96.31 101 HIS A C 1
ATOM 780 O O . HIS A 1 101 ? -13.334 0.153 -0.530 1.00 96.31 101 HIS A O 1
ATOM 786 N N . GLU A 1 102 ? -11.196 -0.525 -0.570 1.00 97.31 102 GLU A N 1
ATOM 787 C CA . GLU A 1 102 ? -11.427 -1.862 -0.011 1.00 97.31 102 GLU A CA 1
ATOM 788 C C . GLU A 1 102 ? -11.509 -1.840 1.526 1.00 97.31 102 GLU A C 1
ATOM 790 O O . GLU A 1 102 ? -11.957 -2.804 2.157 1.00 97.31 102 GLU A O 1
ATOM 795 N N . LEU A 1 103 ? -11.085 -0.735 2.149 1.00 97.44 103 LEU A N 1
ATOM 796 C CA . LEU A 1 103 ? -11.119 -0.540 3.594 1.00 97.44 103 LEU A CA 1
ATOM 797 C C . LEU A 1 103 ? -12.518 -0.164 4.091 1.00 97.44 103 LEU A C 1
ATOM 799 O O . LEU A 1 103 ? -13.290 0.528 3.431 1.00 97.44 103 LEU A O 1
ATOM 803 N N . HIS A 1 104 ? -12.828 -0.544 5.333 1.00 97.81 104 HIS A N 1
ATOM 804 C CA . HIS A 1 104 ? -14.072 -0.118 5.966 1.00 97.81 104 HIS A CA 1
ATOM 805 C C . HIS A 1 104 ? -13.981 1.367 6.330 1.00 97.81 104 HIS A C 1
ATOM 807 O O . HIS A 1 104 ? -13.286 1.737 7.285 1.00 97.81 104 HIS A O 1
ATOM 813 N N . GLN A 1 105 ? -14.778 2.207 5.674 1.00 97.75 105 GLN A N 1
ATOM 814 C CA . GLN A 1 105 ? -14.945 3.598 6.077 1.00 97.75 105 GLN A CA 1
ATOM 815 C C . GLN A 1 105 ? -15.917 3.720 7.258 1.00 97.75 105 GLN A C 1
ATOM 817 O O . GLN A 1 105 ? -17.020 3.177 7.277 1.00 97.75 105 GLN A O 1
ATOM 822 N N . THR A 1 106 ? -15.478 4.398 8.309 1.00 95.94 106 THR A N 1
ATOM 823 C CA . THR A 1 106 ? -16.289 4.695 9.491 1.00 95.94 106 THR A CA 1
ATOM 824 C C . THR A 1 106 ? -17.234 5.871 9.220 1.00 95.94 106 THR A C 1
ATOM 826 O O . THR A 1 106 ? -16.945 6.697 8.356 1.00 95.94 106 THR A O 1
ATOM 829 N N . PRO A 1 107 ? -18.310 6.048 10.010 1.00 94.88 107 PRO A N 1
ATOM 830 C CA . PRO A 1 107 ? -19.212 7.196 9.860 1.00 94.88 107 PRO A CA 1
ATOM 831 C C . PRO A 1 107 ? -18.537 8.570 9.985 1.00 94.88 107 PRO A C 1
ATOM 833 O O . PRO A 1 107 ? -19.097 9.568 9.551 1.00 94.88 107 PRO A O 1
ATOM 836 N N . LYS A 1 108 ? -17.347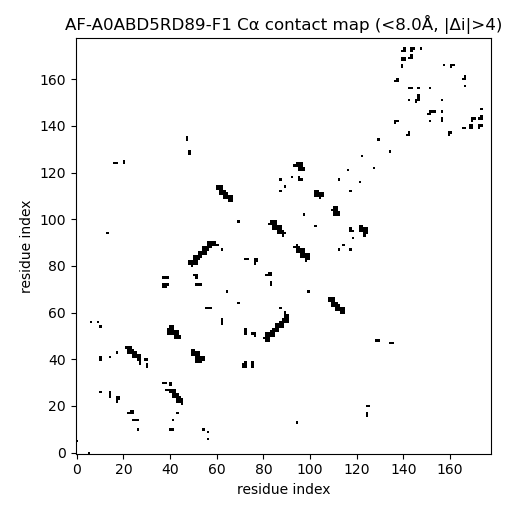 8.634 10.599 1.00 93.06 108 LYS A N 1
ATOM 837 C CA . LYS A 1 108 ? -16.557 9.865 10.744 1.00 93.06 108 LYS A CA 1
ATOM 838 C C . LYS A 1 108 ? -15.610 10.125 9.565 1.00 93.06 108 LYS A C 1
ATOM 840 O O . LYS A 1 108 ? -14.841 11.071 9.635 1.00 93.06 108 LYS A O 1
ATOM 845 N N . GLY A 1 109 ? -15.616 9.281 8.533 1.00 93.19 109 GLY A N 1
ATOM 846 C CA . GLY A 1 109 ? -14.755 9.415 7.352 1.00 93.19 109 GLY A CA 1
ATOM 847 C C . GLY A 1 109 ? -13.418 8.671 7.435 1.00 93.19 109 GLY A C 1
ATOM 848 O O . GLY A 1 109 ? -12.864 8.346 6.391 1.00 93.19 109 GLY A O 1
ATOM 849 N N . ASN A 1 110 ? -12.947 8.325 8.640 1.00 96.88 110 ASN A N 1
ATOM 850 C CA . ASN A 1 110 ? -11.727 7.531 8.853 1.00 96.88 110 ASN A CA 1
ATOM 851 C C . ASN A 1 110 ? -11.877 6.088 8.370 1.00 96.88 110 ASN A C 1
ATOM 853 O O . ASN A 1 110 ? -12.994 5.567 8.313 1.00 96.88 110 ASN A O 1
ATOM 857 N N . PHE A 1 111 ? -10.759 5.407 8.153 1.00 98.25 111 PHE A N 1
ATOM 858 C CA . PHE A 1 111 ? -10.709 4.045 7.635 1.00 98.25 111 PHE A CA 1
ATOM 859 C C . PHE A 1 111 ? -10.217 3.058 8.692 1.00 98.25 111 PHE A C 1
ATOM 861 O O . PHE A 1 111 ? -9.537 3.419 9.657 1.00 98.25 111 PHE A O 1
ATOM 868 N N . ARG A 1 112 ? -10.582 1.786 8.526 1.00 98.12 112 ARG A N 1
ATOM 869 C CA . ARG A 1 112 ? -10.034 0.691 9.329 1.00 98.12 112 ARG A CA 1
ATOM 870 C C . ARG A 1 112 ? -9.978 -0.620 8.560 1.00 98.12 112 ARG A C 1
ATOM 872 O O . ARG A 1 112 ? -10.827 -0.884 7.707 1.00 98.12 112 ARG A O 1
ATOM 879 N N . VAL A 1 113 ? -9.053 -1.478 8.969 1.00 98.38 113 VAL A N 1
ATOM 880 C CA . VAL A 1 113 ? -8.986 -2.885 8.563 1.00 98.38 113 VAL A CA 1
ATOM 881 C C . VAL A 1 113 ? -8.892 -3.765 9.797 1.00 98.38 113 VAL A C 1
ATOM 883 O O . VAL A 1 113 ? -8.132 -3.475 10.723 1.00 98.38 113 VAL A O 1
ATOM 886 N N . LYS A 1 114 ? -9.705 -4.821 9.822 1.00 98.38 114 LYS A N 1
ATOM 887 C CA . LYS A 1 114 ? -9.636 -5.852 10.856 1.00 98.38 114 LYS A CA 1
ATOM 888 C C . LYS A 1 114 ? -8.620 -6.918 10.478 1.00 98.38 114 LYS A C 1
ATOM 890 O O . LYS A 1 114 ? -8.441 -7.195 9.292 1.00 98.38 114 LYS A O 1
ATOM 895 N N . LYS A 1 115 ? -8.038 -7.571 11.481 1.00 98.31 115 LYS A N 1
ATOM 896 C CA . LYS A 1 115 ? -7.098 -8.679 11.289 1.00 98.31 115 LYS A CA 1
ATOM 897 C C . LYS A 1 115 ? -7.682 -9.794 10.420 1.00 98.31 115 LYS A C 1
ATOM 899 O O . LYS A 1 115 ? -7.012 -10.246 9.506 1.00 98.31 115 LYS A O 1
ATOM 904 N N . GLU A 1 116 ? -8.922 -10.194 10.687 1.00 98.12 116 GLU A N 1
ATOM 905 C CA . GLU A 1 116 ? -9.644 -11.230 9.930 1.00 98.12 116 GLU A CA 1
ATOM 906 C C . GLU A 1 116 ? -9.668 -10.914 8.427 1.00 98.12 116 GLU A C 1
ATOM 908 O O . GLU A 1 116 ? -9.099 -11.657 7.637 1.00 98.12 116 GLU A O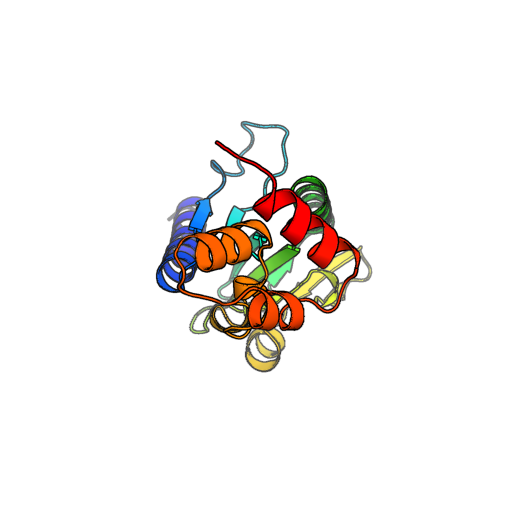 1
ATOM 913 N N . LYS A 1 117 ? -10.159 -9.725 8.050 1.00 98.19 117 LYS A N 1
ATOM 914 C CA . LYS A 1 117 ? -10.150 -9.251 6.656 1.00 98.19 117 LYS A CA 1
ATOM 915 C C . LYS A 1 117 ? -8.738 -9.193 6.055 1.00 98.19 117 LYS A C 1
ATOM 917 O O . LYS A 1 117 ? -8.554 -9.560 4.904 1.00 98.19 117 LYS A O 1
ATOM 922 N N . ALA A 1 118 ? -7.730 -8.755 6.815 1.00 97.88 118 ALA A N 1
ATOM 923 C CA . ALA A 1 118 ? -6.337 -8.734 6.347 1.00 97.88 118 ALA A CA 1
ATOM 924 C C . ALA A 1 118 ? -5.781 -10.132 6.027 1.00 97.88 118 ALA A C 1
ATOM 926 O O . ALA A 1 118 ? -4.987 -10.297 5.097 1.00 97.88 118 ALA A O 1
ATOM 927 N N . VAL A 1 119 ? -6.192 -11.139 6.795 1.00 97.56 119 VAL A N 1
ATOM 928 C CA . VAL A 1 119 ? -5.792 -12.531 6.579 1.00 97.56 119 VAL A CA 1
ATOM 929 C C . VAL A 1 119 ? -6.577 -13.153 5.425 1.00 97.56 119 VAL A C 1
ATOM 931 O O . VAL A 1 119 ? -5.975 -13.850 4.617 1.00 97.56 119 VAL A O 1
ATOM 934 N N . GLU A 1 120 ? -7.875 -12.887 5.316 1.00 97.44 120 GLU A N 1
ATOM 935 C CA . GLU A 1 120 ? -8.756 -13.570 4.359 1.00 97.44 120 GLU A CA 1
ATOM 936 C C . GLU A 1 120 ? -8.786 -12.927 2.969 1.00 97.44 120 GLU A C 1
ATOM 938 O O . GLU A 1 120 ? -8.826 -13.639 1.972 1.00 97.44 120 GLU A O 1
ATOM 943 N N . GLU A 1 121 ? -8.756 -11.596 2.898 1.00 97.19 121 GLU A N 1
ATOM 944 C CA . GLU A 1 121 ? -9.001 -10.838 1.661 1.00 97.19 121 GLU A CA 1
ATOM 945 C C . GLU A 1 121 ? -7.801 -9.989 1.225 1.00 97.19 121 GLU A C 1
ATOM 947 O O . GLU A 1 121 ? -7.798 -9.429 0.135 1.00 97.19 121 GLU A O 1
ATOM 952 N N . GLY A 1 122 ? -6.795 -9.830 2.085 1.00 97.38 122 GLY A N 1
ATOM 953 C CA . GLY A 1 122 ? -5.652 -8.978 1.784 1.00 97.38 122 GLY A CA 1
ATOM 954 C C . GLY A 1 122 ? -4.737 -9.587 0.733 1.00 97.38 122 GLY A C 1
ATOM 955 O O . GLY A 1 122 ? -4.219 -10.686 0.951 1.00 97.38 122 GLY A O 1
ATOM 956 N N . ARG A 1 123 ? -4.457 -8.825 -0.332 1.00 98.00 123 ARG A N 1
ATOM 957 C CA . ARG A 1 123 ? -3.416 -9.168 -1.311 1.00 98.00 123 ARG A CA 1
ATOM 958 C C . ARG A 1 123 ? -2.078 -9.363 -0.603 1.00 98.00 123 ARG A C 1
ATOM 960 O O . ARG A 1 123 ? -1.782 -8.678 0.381 1.00 98.00 123 ARG A O 1
ATOM 967 N N . ARG A 1 124 ? -1.272 -10.304 -1.074 1.00 97.25 124 ARG A N 1
ATOM 968 C CA . ARG A 1 124 ? 0.118 -10.540 -0.663 1.00 97.25 124 ARG A CA 1
ATOM 969 C C . ARG A 1 124 ? 1.060 -9.834 -1.626 1.00 97.25 124 ARG A C 1
ATOM 971 O O . ARG A 1 124 ? 0.648 -9.389 -2.684 1.00 97.25 124 ARG A O 1
ATOM 978 N N . ILE A 1 125 ? 2.341 -9.758 -1.264 1.00 95.56 125 ILE A N 1
ATOM 979 C CA . ILE A 1 125 ? 3.365 -9.140 -2.124 1.00 95.56 125 ILE A CA 1
ATOM 980 C C . ILE A 1 125 ? 3.415 -9.811 -3.503 1.00 95.56 125 ILE A C 1
ATOM 982 O O . ILE A 1 125 ? 3.535 -9.117 -4.501 1.00 95.56 125 ILE A O 1
ATOM 986 N N . ALA A 1 126 ? 3.290 -11.140 -3.553 1.00 92.06 126 ALA A N 1
ATOM 987 C CA . ALA A 1 126 ? 3.278 -11.878 -4.813 1.00 92.06 126 ALA A CA 1
ATOM 988 C C . ALA A 1 126 ? 2.103 -11.474 -5.720 1.00 92.06 126 ALA A C 1
ATOM 990 O O . ALA A 1 126 ? 2.277 -11.428 -6.926 1.00 92.06 126 ALA A O 1
ATOM 991 N N . ASP A 1 127 ? 0.959 -11.103 -5.137 1.00 93.19 127 ASP A N 1
ATOM 992 C CA . ASP A 1 127 ? -0.234 -10.667 -5.875 1.00 93.19 127 ASP A CA 1
ATOM 993 C C . ASP A 1 127 ? -0.135 -9.201 -6.352 1.00 93.19 127 ASP A C 1
ATOM 995 O O . ASP A 1 127 ? -1.087 -8.671 -6.922 1.00 93.19 127 ASP A O 1
ATOM 999 N N . LEU A 1 128 ? 0.960 -8.497 -6.028 1.00 92.06 128 LEU A N 1
ATOM 1000 C CA . LEU A 1 128 ? 1.223 -7.136 -6.510 1.00 92.06 128 LEU A CA 1
ATOM 1001 C C . LEU A 1 128 ? 2.070 -7.122 -7.778 1.00 92.06 128 LEU A C 1
ATOM 1003 O O . LEU A 1 128 ? 2.115 -6.096 -8.459 1.00 92.06 128 LEU A O 1
ATOM 1007 N N . LEU A 1 129 ? 2.791 -8.209 -8.050 1.00 82.19 129 LEU A N 1
ATOM 1008 C CA . LEU A 1 129 ? 3.452 -8.358 -9.332 1.00 82.19 129 LEU A CA 1
ATOM 1009 C C . LEU A 1 129 ? 2.356 -8.559 -10.382 1.00 82.19 129 LEU A C 1
ATOM 1011 O O . LEU A 1 129 ? 1.406 -9.296 -10.110 1.00 82.19 129 LEU A O 1
ATOM 1015 N N . PRO A 1 130 ? 2.452 -7.908 -11.549 1.00 65.19 130 PRO A N 1
ATOM 1016 C CA . PRO A 1 130 ? 1.590 -8.276 -12.658 1.00 65.19 130 PRO A CA 1
ATOM 1017 C C . PRO A 1 130 ? 1.783 -9.770 -12.938 1.00 65.19 130 PRO A C 1
ATOM 1019 O O . PRO A 1 130 ? 2.913 -10.266 -12.859 1.00 65.19 130 PRO A O 1
ATOM 1022 N N . ASP A 1 131 ? 0.683 -10.477 -13.212 1.00 56.16 131 ASP A N 1
ATOM 1023 C CA . ASP A 1 131 ? 0.730 -11.877 -13.629 1.00 56.16 131 ASP A CA 1
ATOM 1024 C C . ASP A 1 131 ? 1.711 -11.977 -14.811 1.00 56.16 131 ASP A C 1
ATOM 1026 O O . ASP A 1 131 ? 1.588 -11.263 -15.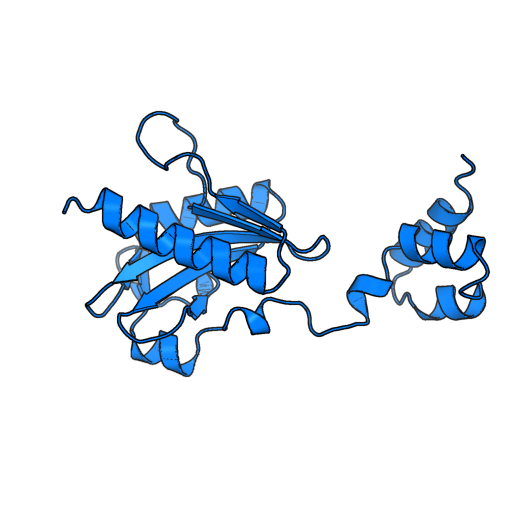806 1.00 56.16 131 ASP A O 1
ATOM 1030 N N . ASP A 1 132 ? 2.764 -12.778 -14.650 1.00 48.19 132 ASP A N 1
ATOM 1031 C CA . ASP A 1 132 ? 3.864 -12.870 -15.607 1.00 48.19 132 ASP A CA 1
ATOM 1032 C C . ASP A 1 132 ? 3.357 -13.219 -17.026 1.00 48.19 132 ASP A C 1
ATOM 1034 O O . ASP A 1 132 ? 2.972 -14.360 -17.271 1.00 48.19 132 ASP A O 1
ATOM 1038 N N . GLU A 1 133 ? 3.363 -12.262 -17.967 1.00 46.03 133 GLU A N 1
ATOM 1039 C CA . GLU A 1 133 ? 4.245 -12.223 -19.162 1.00 46.03 133 GLU A CA 1
ATOM 1040 C C . GLU A 1 133 ? 3.729 -11.351 -20.328 1.00 46.03 133 GLU A C 1
ATOM 1042 O O . GLU A 1 133 ? 4.562 -10.843 -21.079 1.00 46.03 133 GLU A O 1
ATOM 1047 N N . ASP A 1 134 ? 2.430 -11.123 -20.524 1.00 47.03 134 ASP A N 1
ATOM 1048 C CA . ASP A 1 134 ? 1.941 -10.441 -21.737 1.00 47.03 134 ASP A CA 1
ATOM 1049 C C . ASP A 1 134 ? 2.074 -8.909 -21.697 1.00 47.03 134 ASP A C 1
ATOM 1051 O O . ASP A 1 134 ? 2.410 -8.308 -22.714 1.00 47.03 134 ASP A O 1
ATOM 1055 N N . GLU A 1 135 ? 1.933 -8.252 -20.543 1.00 45.53 135 GLU A N 1
ATOM 1056 C CA . GLU A 1 135 ? 1.996 -6.778 -20.500 1.00 45.53 135 GLU A CA 1
ATOM 1057 C C . GLU A 1 135 ? 3.430 -6.223 -20.494 1.00 45.53 135 GLU A C 1
ATOM 1059 O O . GLU A 1 135 ? 3.703 -5.219 -21.153 1.00 45.53 135 GLU A O 1
ATOM 1064 N N . ARG A 1 136 ? 4.389 -6.896 -19.833 1.00 48.28 136 ARG A N 1
ATOM 1065 C CA . ARG A 1 136 ? 5.802 -6.453 -19.829 1.00 48.28 136 ARG A CA 1
ATOM 1066 C C . ARG A 1 136 ? 6.462 -6.580 -21.201 1.00 48.28 136 ARG A C 1
ATOM 1068 O O . ARG A 1 136 ? 7.408 -5.858 -21.491 1.00 48.28 136 ARG A O 1
ATOM 1075 N N . ARG A 1 137 ? 5.983 -7.494 -22.049 1.00 50.56 137 ARG A N 1
ATOM 1076 C CA . ARG A 1 137 ? 6.550 -7.723 -23.383 1.00 50.56 137 ARG A CA 1
ATOM 1077 C C . ARG A 1 137 ? 6.049 -6.740 -24.430 1.00 50.56 137 ARG A C 1
ATOM 1079 O O . ARG A 1 137 ? 6.565 -6.765 -25.539 1.00 50.56 137 ARG A O 1
ATOM 1086 N N . ASN A 1 138 ? 5.100 -5.884 -24.070 1.00 60.69 138 ASN A N 1
ATOM 1087 C CA . ASN A 1 138 ? 4.456 -4.944 -24.968 1.00 60.69 138 ASN A CA 1
ATOM 1088 C C . ASN A 1 138 ? 4.914 -3.504 -24.711 1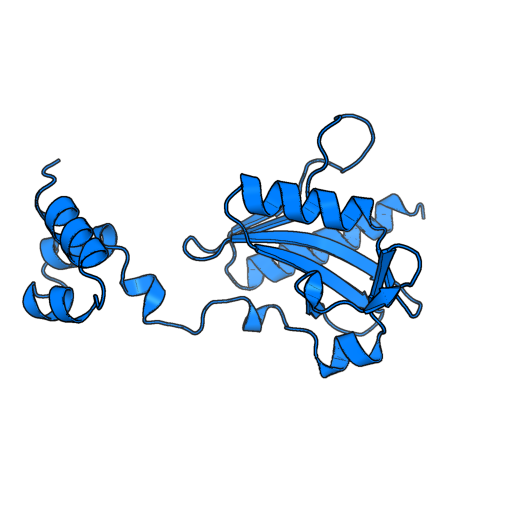.00 60.69 138 ASN A C 1
ATOM 1090 O O . ASN A 1 138 ? 4.198 -2.575 -25.050 1.00 60.69 138 ASN A O 1
ATOM 1094 N N . ASP A 1 139 ? 6.097 -3.251 -24.143 1.00 77.06 139 ASP A N 1
ATOM 1095 C CA . ASP A 1 139 ? 6.666 -1.913 -24.329 1.00 77.06 139 ASP A CA 1
ATOM 1096 C C . ASP A 1 139 ? 7.054 -1.760 -25.814 1.00 77.06 139 ASP A C 1
ATOM 1098 O O . ASP A 1 139 ? 7.886 -2.527 -26.317 1.00 77.06 139 ASP A O 1
ATOM 1102 N N . PRO A 1 140 ? 6.487 -0.791 -26.557 1.00 84.06 140 PRO A N 1
ATOM 1103 C CA . PRO A 1 140 ? 6.745 -0.679 -27.989 1.00 84.06 140 PRO A CA 1
ATOM 1104 C C . PRO A 1 140 ? 8.222 -0.434 -28.330 1.00 84.06 140 PRO A C 1
ATOM 1106 O O . PRO A 1 140 ? 8.677 -0.817 -29.409 1.00 84.06 140 PRO A O 1
ATOM 1109 N N . SER A 1 141 ? 8.994 0.154 -27.413 1.00 81.06 141 SER A N 1
ATOM 1110 C CA . SER A 1 141 ? 10.431 0.391 -27.582 1.00 81.06 141 SER A CA 1
ATOM 1111 C C . SER A 1 141 ? 11.246 -0.879 -27.354 1.00 81.06 141 SER A C 1
ATOM 1113 O O . SER A 1 141 ? 12.180 -1.156 -28.113 1.00 81.06 141 SER A O 1
ATOM 1115 N N . GLU A 1 142 ? 10.901 -1.680 -26.347 1.00 80.44 142 GLU A N 1
ATOM 1116 C CA . GLU A 1 142 ? 11.544 -2.979 -26.117 1.00 80.44 142 GLU A CA 1
ATOM 1117 C C . GLU A 1 142 ? 11.253 -3.961 -27.253 1.00 80.44 142 GLU A C 1
ATOM 1119 O O . GLU A 1 142 ? 12.180 -4.602 -27.764 1.00 80.44 142 GLU A O 1
ATOM 1124 N N . VAL A 1 143 ? 10.004 -4.010 -27.726 1.00 85.62 143 VAL A N 1
ATOM 1125 C CA . VAL A 1 143 ? 9.620 -4.817 -28.893 1.00 85.62 143 VAL A CA 1
ATOM 1126 C C . VAL A 1 143 ? 10.375 -4.352 -30.138 1.00 85.62 143 VAL A C 1
ATOM 1128 O O . VAL A 1 143 ? 10.959 -5.178 -30.845 1.00 85.62 143 VAL A O 1
ATOM 1131 N N . ALA A 1 144 ? 10.450 -3.039 -30.385 1.00 88.56 144 ALA A N 1
ATOM 1132 C CA . ALA A 1 144 ? 11.230 -2.492 -31.495 1.00 88.56 144 ALA A CA 1
ATOM 1133 C C . ALA A 1 144 ? 12.711 -2.907 -31.424 1.00 88.56 144 ALA A C 1
ATOM 1135 O O . ALA A 1 144 ? 13.306 -3.284 -32.438 1.00 88.56 144 ALA A O 1
ATOM 1136 N N . ASN A 1 145 ? 13.312 -2.901 -30.232 1.00 84.69 145 ASN A N 1
ATOM 1137 C CA . ASN A 1 145 ? 14.695 -3.336 -30.030 1.00 84.69 145 ASN A CA 1
ATOM 1138 C C . ASN A 1 145 ? 14.888 -4.840 -30.266 1.00 84.69 145 ASN A C 1
ATOM 1140 O O . ASN A 1 145 ? 15.869 -5.229 -30.904 1.00 84.69 145 ASN A O 1
ATOM 1144 N N . ALA A 1 146 ? 13.955 -5.683 -29.821 1.00 84.81 146 ALA A N 1
ATOM 1145 C CA . ALA A 1 146 ? 13.991 -7.121 -30.089 1.00 84.81 146 ALA A CA 1
ATOM 1146 C C . ALA A 1 146 ? 13.895 -7.427 -31.595 1.00 84.81 146 ALA A C 1
ATOM 1148 O O . ALA A 1 146 ? 14.620 -8.291 -32.101 1.00 84.81 146 ALA A O 1
ATOM 1149 N N . VAL A 1 147 ? 13.064 -6.676 -32.327 1.00 89.94 147 VAL A N 1
ATOM 1150 C CA . VAL A 1 147 ? 12.963 -6.769 -33.792 1.00 89.94 147 VAL A CA 1
ATOM 1151 C C . VAL A 1 147 ? 14.271 -6.352 -34.467 1.00 89.94 147 VAL A C 1
ATOM 1153 O O . VAL A 1 147 ? 14.787 -7.080 -35.316 1.00 89.94 147 VAL A O 1
ATOM 1156 N N . ARG A 1 148 ? 14.877 -5.233 -34.051 1.00 86.81 148 ARG A N 1
ATOM 1157 C CA . ARG A 1 148 ? 16.178 -4.768 -34.580 1.00 86.81 148 ARG A CA 1
ATOM 1158 C C . ARG A 1 148 ? 17.311 -5.762 -34.360 1.00 86.81 148 ARG A C 1
ATOM 1160 O O . ARG A 1 148 ? 18.168 -5.921 -35.225 1.00 86.81 148 ARG A O 1
ATOM 1167 N N . GLN A 1 149 ? 17.320 -6.431 -33.210 1.00 86.62 149 GLN A N 1
ATOM 1168 C CA . GLN A 1 149 ? 18.314 -7.456 -32.881 1.00 86.62 149 GLN A CA 1
ATOM 1169 C C . GLN A 1 149 ? 18.053 -8.789 -33.605 1.00 86.62 149 GLN A C 1
ATOM 1171 O O . GLN A 1 149 ? 18.853 -9.717 -33.479 1.00 86.62 149 GLN A O 1
ATOM 1176 N N . GLY A 1 150 ? 16.958 -8.899 -34.367 1.00 87.19 150 GLY A N 1
ATOM 1177 C CA . GLY A 1 150 ? 16.569 -10.116 -35.081 1.00 87.19 150 GLY A CA 1
ATOM 1178 C C . GLY A 1 150 ? 16.074 -11.234 -34.164 1.00 87.19 150 GLY A C 1
ATOM 1179 O O . GLY A 1 150 ? 16.029 -12.390 -34.581 1.00 87.19 150 GLY A O 1
ATOM 1180 N N . VAL A 1 151 ? 15.731 -10.905 -32.917 1.00 88.56 151 VAL A N 1
ATOM 1181 C CA . VAL A 1 151 ? 15.191 -11.845 -31.924 1.00 88.56 151 VAL A CA 1
ATOM 1182 C C . VAL A 1 151 ? 13.706 -12.106 -32.184 1.00 88.56 151 VAL A C 1
ATOM 1184 O O . VAL A 1 151 ? 13.231 -13.214 -31.946 1.00 88.56 151 VAL A O 1
ATOM 1187 N N . LEU A 1 152 ? 12.992 -11.102 -32.701 1.00 85.19 152 LEU A N 1
ATOM 1188 C CA . LEU A 1 152 ? 11.560 -11.144 -32.991 1.00 85.19 152 LEU A CA 1
ATOM 1189 C C . LEU A 1 152 ? 11.286 -10.696 -34.434 1.00 85.19 152 LEU A C 1
ATOM 1191 O O . LEU A 1 152 ? 11.975 -9.819 -34.955 1.00 85.19 152 LEU A O 1
ATOM 1195 N N . SER A 1 153 ? 10.292 -11.287 -35.099 1.00 89.81 153 SER A N 1
ATOM 1196 C CA . SER A 1 153 ? 9.885 -10.831 -36.432 1.00 89.81 153 SER A CA 1
ATOM 1197 C C . SER A 1 153 ? 8.921 -9.642 -36.347 1.00 89.81 153 SER A C 1
ATOM 1199 O O . SER A 1 153 ? 8.210 -9.475 -35.361 1.00 89.81 153 SER A O 1
ATOM 1201 N N . TYR A 1 154 ? 8.845 -8.830 -37.406 1.00 87.81 154 TYR A N 1
ATOM 1202 C CA . TYR A 1 154 ? 7.858 -7.744 -37.493 1.00 87.81 154 TYR A CA 1
ATOM 1203 C C . TYR A 1 154 ? 6.405 -8.239 -37.414 1.00 87.81 154 TYR A C 1
ATOM 1205 O O . TYR A 1 154 ? 5.540 -7.499 -36.959 1.00 87.81 154 TYR A O 1
ATOM 1213 N N . ALA A 1 155 ? 6.134 -9.462 -37.884 1.00 84.88 155 ALA A N 1
ATOM 1214 C CA . ALA A 1 155 ? 4.796 -10.043 -37.841 1.00 84.88 155 ALA A CA 1
ATOM 1215 C C . ALA A 1 155 ? 4.419 -10.413 -36.403 1.00 84.88 155 ALA A C 1
ATOM 1217 O O . ALA A 1 155 ? 3.385 -9.964 -35.920 1.00 84.88 155 ALA A O 1
ATOM 1218 N N . ASP A 1 156 ? 5.309 -11.124 -35.704 1.00 84.00 156 ASP A N 1
ATOM 1219 C CA . ASP A 1 156 ? 5.091 -11.513 -34.307 1.00 84.00 156 ASP A CA 1
ATOM 1220 C C . ASP A 1 156 ? 4.986 -10.272 -33.406 1.00 84.00 156 ASP A C 1
ATOM 1222 O O . ASP A 1 156 ? 4.114 -10.199 -32.552 1.00 84.00 156 ASP A O 1
ATOM 1226 N N . ALA A 1 157 ? 5.812 -9.249 -33.652 1.00 85.75 157 ALA A N 1
ATOM 1227 C CA . ALA A 1 157 ? 5.740 -7.968 -32.950 1.00 85.75 157 ALA A CA 1
ATOM 1228 C C . ALA A 1 157 ? 4.404 -7.236 -33.152 1.00 85.75 157 ALA A C 1
ATOM 1230 O O . ALA A 1 157 ? 3.946 -6.547 -32.250 1.00 85.75 157 ALA A O 1
ATOM 1231 N N . GLY A 1 158 ? 3.777 -7.362 -34.324 1.00 85.69 158 GLY A N 1
ATOM 1232 C CA . GLY A 1 158 ? 2.473 -6.754 -34.596 1.00 85.69 158 GLY A CA 1
ATOM 1233 C C . GLY A 1 158 ? 1.316 -7.480 -33.909 1.00 85.69 158 GLY A C 1
ATOM 1234 O O . GLY A 1 158 ? 0.337 -6.840 -33.541 1.00 85.69 158 GLY A O 1
ATOM 1235 N N . GLU A 1 159 ? 1.431 -8.795 -33.714 1.00 86.00 159 GLU A N 1
ATOM 1236 C CA . GLU A 1 159 ? 0.428 -9.611 -33.013 1.00 86.00 159 GLU A CA 1
ATOM 1237 C C . GLU A 1 159 ? 0.449 -9.410 -31.492 1.00 86.00 159 GLU A C 1
ATOM 1239 O O . GLU A 1 159 ? -0.506 -9.767 -30.812 1.00 86.00 159 GLU A O 1
ATOM 1244 N N . MET A 1 160 ? 1.518 -8.814 -30.963 1.00 81.75 160 MET A N 1
ATOM 1245 C CA . MET A 1 160 ? 1.680 -8.528 -29.539 1.00 81.75 160 MET A CA 1
ATOM 1246 C C . MET A 1 160 ? 0.843 -7.332 -29.054 1.00 81.75 160 MET A C 1
ATOM 1248 O O . MET A 1 160 ? 0.662 -7.171 -27.855 1.00 81.75 160 MET A O 1
ATOM 1252 N N . PHE A 1 161 ? 0.287 -6.516 -29.956 1.00 83.19 161 PHE A N 1
ATOM 1253 C CA . PHE A 1 161 ? -0.424 -5.284 -29.608 1.00 83.19 161 PHE A CA 1
ATOM 1254 C C . PHE A 1 161 ? -1.872 -5.267 -30.100 1.00 83.19 161 PHE A C 1
ATOM 1256 O O . PHE A 1 161 ? -2.131 -5.281 -31.303 1.00 83.19 161 PHE A O 1
ATOM 1263 N N . ASP A 1 162 ? -2.816 -5.111 -29.170 1.00 77.06 162 ASP A N 1
ATOM 1264 C CA . ASP A 1 162 ? -4.250 -5.017 -29.481 1.00 77.06 162 ASP A CA 1
ATOM 1265 C C . ASP A 1 162 ? -4.725 -3.576 -29.756 1.00 77.06 162 ASP A C 1
ATOM 1267 O O . ASP A 1 162 ? -5.778 -3.357 -30.366 1.00 77.06 162 ASP A O 1
ATOM 1271 N N . SER A 1 163 ? -3.959 -2.565 -29.326 1.00 80.44 163 SER A N 1
ATOM 1272 C CA . SER A 1 163 ? -4.304 -1.149 -29.492 1.00 80.44 163 SER A CA 1
ATOM 1273 C C . SER A 1 163 ? -3.662 -0.531 -30.733 1.00 80.44 163 SER A C 1
ATOM 1275 O O . SER A 1 163 ? -2.479 -0.702 -31.026 1.00 80.44 163 SER A O 1
ATOM 1277 N N . THR A 1 164 ? -4.433 0.306 -31.434 1.00 82.19 164 THR A N 1
ATOM 1278 C CA . THR A 1 164 ? -3.909 1.113 -32.549 1.00 82.19 164 THR A CA 1
ATOM 1279 C C . THR A 1 164 ? -2.859 2.125 -32.085 1.00 82.19 164 THR A C 1
ATOM 1281 O O . THR A 1 164 ? -1.979 2.487 -32.865 1.00 82.19 164 THR A O 1
ATOM 1284 N N . ASP A 1 165 ? -2.947 2.596 -30.841 1.00 76.81 165 ASP A N 1
ATOM 1285 C CA . ASP A 1 165 ? -1.982 3.554 -30.303 1.00 76.81 165 ASP A CA 1
ATOM 1286 C C . ASP A 1 165 ? -0.651 2.877 -29.961 1.00 76.81 165 ASP A C 1
ATOM 1288 O O . ASP A 1 165 ? 0.401 3.439 -30.268 1.00 76.81 165 ASP A O 1
ATOM 1292 N N . ASP A 1 166 ? -0.679 1.631 -29.490 1.00 79.81 166 ASP A N 1
ATOM 1293 C CA . ASP A 1 166 ? 0.541 0.869 -29.213 1.00 79.81 166 ASP A CA 1
ATOM 1294 C C . ASP A 1 166 ? 1.237 0.433 -30.507 1.00 79.81 166 ASP A C 1
ATOM 1296 O O . ASP A 1 166 ? 2.452 0.560 -30.636 1.00 79.81 166 ASP A O 1
ATOM 1300 N N . LEU A 1 167 ? 0.471 0.040 -31.532 1.00 84.50 167 LEU A N 1
ATOM 1301 C CA . LEU A 1 167 ? 1.015 -0.220 -32.871 1.00 84.50 167 LEU A CA 1
ATOM 1302 C C . LEU A 1 167 ? 1.671 1.028 -33.481 1.00 84.50 167 LEU A C 1
ATOM 1304 O O . LEU A 1 167 ? 2.705 0.930 -34.142 1.00 84.50 167 LEU A O 1
ATOM 1308 N N . ARG A 1 168 ? 1.100 2.220 -33.262 1.00 85.81 168 ARG A N 1
ATOM 1309 C CA . ARG A 1 168 ? 1.730 3.484 -33.684 1.00 85.81 168 ARG A CA 1
ATOM 1310 C C . ARG A 1 168 ? 3.005 3.763 -32.905 1.00 85.81 168 ARG A C 1
ATOM 1312 O O . ARG A 1 168 ? 3.977 4.210 -33.510 1.00 85.81 168 ARG A O 1
ATOM 1319 N N . ALA A 1 169 ? 2.996 3.522 -31.599 1.00 83.31 169 ALA A N 1
ATOM 1320 C CA . ALA A 1 169 ? 4.171 3.675 -30.758 1.00 83.31 169 ALA A CA 1
ATOM 1321 C C . ALA A 1 169 ? 5.282 2.698 -31.172 1.00 83.31 169 ALA A C 1
ATOM 1323 O O . ALA A 1 169 ? 6.434 3.109 -31.246 1.00 83.31 169 ALA A O 1
ATOM 1324 N N . LEU A 1 170 ? 4.941 1.462 -31.551 1.00 85.75 170 LEU A N 1
ATOM 1325 C CA . LEU A 1 170 ? 5.883 0.459 -32.055 1.00 85.75 170 LEU A CA 1
ATOM 1326 C C . LEU A 1 170 ? 6.514 0.912 -33.370 1.00 85.75 170 LEU A C 1
ATOM 1328 O O . LEU A 1 170 ? 7.732 0.873 -33.520 1.00 85.75 170 LEU A O 1
ATOM 1332 N N . LEU A 1 171 ? 5.698 1.372 -34.321 1.00 88.31 171 LEU A N 1
ATOM 1333 C CA . LEU A 1 171 ? 6.193 1.889 -35.599 1.00 88.31 171 LEU A CA 1
ATOM 1334 C C . LEU A 1 171 ? 7.097 3.110 -35.397 1.00 88.31 171 LEU A C 1
ATOM 1336 O O . LEU A 1 171 ? 8.194 3.154 -35.944 1.00 88.31 171 LEU A O 1
ATOM 1340 N N . ALA A 1 172 ? 6.682 4.061 -34.558 1.00 88.00 172 ALA A N 1
ATOM 1341 C CA . ALA A 1 172 ? 7.499 5.223 -34.221 1.00 88.00 172 ALA A CA 1
ATOM 1342 C C . ALA A 1 172 ? 8.815 4.821 -33.536 1.00 88.00 172 ALA A C 1
ATOM 1344 O O . ALA A 1 172 ? 9.867 5.381 -33.842 1.00 88.00 172 ALA A O 1
ATOM 1345 N N . ALA A 1 173 ? 8.765 3.836 -32.638 1.00 87.00 173 ALA A N 1
ATOM 1346 C CA . ALA A 1 173 ? 9.936 3.320 -31.954 1.00 87.00 173 ALA A CA 1
ATOM 1347 C C . ALA A 1 173 ? 10.885 2.599 -32.909 1.00 87.00 173 ALA A C 1
ATOM 1349 O O . ALA A 1 173 ? 12.084 2.751 -32.720 1.00 87.00 173 ALA A O 1
ATOM 1350 N N . LEU A 1 174 ? 10.386 1.873 -33.920 1.00 86.50 174 LEU A N 1
ATOM 1351 C CA . LEU A 1 174 ? 11.169 1.223 -34.983 1.00 86.50 174 LEU A CA 1
ATOM 1352 C C . LEU A 1 174 ? 11.833 2.237 -35.931 1.00 86.50 174 LEU A C 1
ATOM 1354 O O . LEU A 1 174 ? 12.992 2.032 -36.302 1.00 86.50 174 LEU A O 1
ATOM 1358 N N . ASP A 1 175 ? 11.124 3.317 -36.271 1.00 87.81 175 ASP A N 1
ATOM 1359 C CA . ASP A 1 175 ? 11.570 4.379 -37.188 1.00 87.81 175 ASP A CA 1
ATOM 1360 C C . ASP A 1 175 ? 12.548 5.383 -36.549 1.00 87.81 175 ASP A C 1
ATOM 1362 O O . ASP A 1 175 ? 13.235 6.117 -37.261 1.00 87.81 175 ASP A O 1
ATOM 1366 N N . ALA A 1 176 ? 12.622 5.441 -35.217 1.00 81.38 176 ALA A N 1
ATOM 1367 C CA . ALA A 1 176 ? 13.615 6.245 -34.513 1.00 81.38 176 ALA A CA 1
ATOM 1368 C C . ALA A 1 176 ? 15.023 5.646 -34.713 1.00 81.38 176 ALA A C 1
ATOM 1370 O O . ALA A 1 176 ? 15.412 4.718 -34.007 1.00 81.38 176 ALA A O 1
ATOM 1371 N N . GLU A 1 177 ? 15.769 6.137 -35.706 1.00 65.12 177 GLU A N 1
ATOM 1372 C CA . GLU A 1 177 ? 17.217 5.903 -35.819 1.00 65.12 177 GLU A CA 1
ATOM 1373 C C . GLU A 1 177 ? 17.969 6.659 -34.700 1.00 65.12 177 GLU A C 1
ATOM 1375 O O . GLU A 1 177 ? 17.556 7.760 -34.326 1.00 65.12 177 GLU A O 1
ATOM 1380 N N . ASP A 1 178 ? 19.049 6.060 -34.175 1.00 60.91 178 ASP A N 1
ATOM 1381 C CA . ASP A 1 178 ? 20.008 6.703 -33.249 1.00 60.91 178 ASP A CA 1
ATOM 1382 C C . ASP A 1 178 ? 20.651 7.974 -33.846 1.00 60.91 178 ASP A C 1
ATOM 1384 O O . ASP A 1 178 ? 21.085 7.935 -35.025 1.00 60.91 178 ASP A O 1
#

Sequence (178 aa):
MTANQKGDRRERELVNRLDEAGFAVMRAPASGSATTRELPDVLAGDGGVFYAIEAKSSSGDPIYLTWEEVDALRFFADSFGAEALIAARFDREDWAFFAPHELHQTPKGNFRVKKEKAVEEGRRIADLLPDDEDERRNDPSEVANAVRQGVLSYADAGEMFDSTDDLRALLAALDAED

Mean predicted aligned error: 11.81 Å

Solvent-accessible surface area (backbone atoms only — not comparable to full-atom values): 10217 Å² total; per-residue (Å²): 136,61,72,67,65,54,52,59,48,51,54,48,50,52,46,51,53,43,38,77,70,62,29,54,64,49,68,50,77,74,93,53,92,87,56,96,69,73,68,43,53,31,40,37,28,68,87,85,55,39,37,29,26,41,76,47,73,37,89,61,78,60,51,74,45,53,46,64,62,53,49,40,35,44,53,45,8,64,76,71,70,28,48,41,32,40,36,41,33,45,72,94,59,67,64,13,40,37,46,74,84,78,42,50,66,43,98,86,59,28,33,34,48,45,61,67,54,39,72,76,71,31,40,43,76,76,70,68,51,76,81,90,58,71,72,81,63,54,43,32,56,59,42,29,50,35,36,75,73,66,77,39,52,73,66,63,60,54,74,64,45,92,44,74,66,51,51,48,44,24,51,51,41,57,68,57,74,133

Secondary structure (DSSP, 8-state):
--HHHHHHHHHHHHHHHHHHTT-EEEEPS--STT-S----SEEEE-SS-EEEEEEEEESSS-EEE-HHHHHHHHHHHHHHT-EEEEEEEETTS-EEEE-GGGSEE-TTS-EEE-HHHHHHTPBPGGGGSPPSSTTGGG-HHHHHHHHHTTSS-HHHHHHT---HHHHHHHHHHHH---